Protein AF-A0A1Q4ZDD5-F1 (afdb_monomer)

Radius of gyration: 20.16 Å; Cα contacts (8 Å, |Δi|>4): 385; chains: 1; bounding box: 49×36×57 Å

Mean predicted aligned error: 4.21 Å

Nearest PDB structures (foldseek):
  2of3-assembly1_A  TM=2.667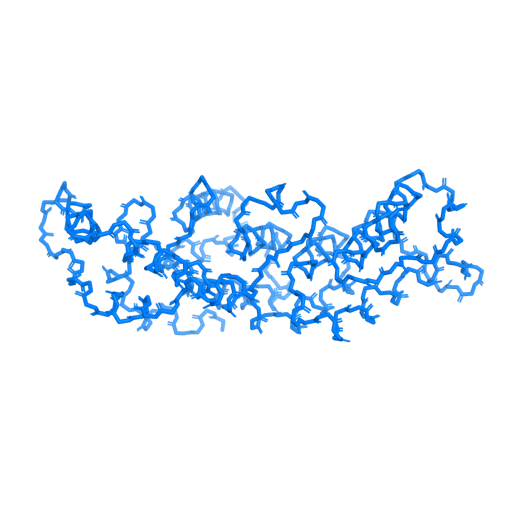E-01  e=1.438E-01  Caenorhabditis elegans
  3opb-assembly1_A  TM=2.540E-01  e=1.105E-01  Saccharomyces cerevisiae
  9e8n-assembly1_U  TM=3.055E-01  e=4.126E-01  Homo sapiens
  8p2l-assembly1_A  TM=2.259E-01  e=8.537E+00  Homo sapiens

pLDDT: mean 93.37, std 9.13, range [53.69, 98.81]

Foldseek 3Di:
DCPCVVVDPQQQWAWPLFGRPPLSVLLVQQQPPDPVSNVVSLVVNLCGQANQQAGTLVLLVCLVSLLVLLVDPSGPPNLSSLVSLLCLQGNPQVVCPPQAAPLVVLVVLQVCLVVLVVPQDGQDDDDPSVCRVVSNVVSLVVDDPSNNSNNRSNSSSSSNVSSVVSLVVLLVQCPPPDLSSLLSSLQSLLRCLVCLVVNLVSLVPLLVCQVPVVPHPDNDDLRSNLSSLSSCLSSQHQPDPCQCVRPDPSSVVSNVSSNVSNPD

Secondary structure (DSSP, 8-state):
--TTGGGS-GGGSEETTEE-TTHHHHHHHTT-SSHHHHHHHHHHHHHHHEETTEE-HHHHHHHHHHHHHHH-TT-S-HHHHHHHHHHHHHSSGGGGTTT---HHHHHHHTTTHHHHHHHSPPPP-SS-GGGHHHHHHHHHHHS-HHHHHHHHHHHHHHHHHHHHTTHHHHHHHTT-SSHHHHHHHHHHHTT-GGGHHHHHHHHHHHHHTTTSGGG-SS---HHHHHHHHHHHHHTT-PPPGGGGG-SSHHHHHHHHHHHHHHH-

Solvent-accessible surface area (backbone atoms only — not comparable to full-atom values): 13834 Å² total; per-residue (Å²): 127,64,76,64,60,85,74,52,71,34,55,64,26,39,29,74,88,27,62,33,64,62,48,64,60,31,63,56,31,46,60,44,91,47,68,65,53,20,52,52,23,47,53,52,45,44,47,36,35,41,45,98,54,45,60,27,61,38,31,33,68,47,36,61,47,56,48,48,44,66,72,37,88,84,45,62,68,50,35,60,55,34,48,52,50,34,39,54,38,67,23,59,61,76,80,30,63,77,75,33,62,64,56,71,58,40,58,60,45,17,59,70,7,62,62,50,60,70,66,52,74,78,54,68,84,78,86,64,68,88,50,41,53,52,56,60,50,51,53,55,69,69,43,53,74,68,53,41,49,11,33,51,30,26,36,37,44,48,21,24,53,40,44,55,73,40,45,72,59,36,58,58,32,57,73,43,91,51,58,62,36,17,28,26,24,27,52,43,58,24,55,41,60,94,47,25,85,68,45,47,62,62,44,45,57,62,48,53,27,67,78,44,52,95,76,32,95,64,68,71,58,60,64,36,45,19,36,19,24,35,20,30,8,39,44,63,42,55,39,66,72,70,38,59,69,44,92,47,68,61,32,20,51,19,24,47,52,4,26,42,62,53,72,107

Sequence (264 aa):
MLEGLDDIEWRRLGHAYGAADDLPDQIRALRSPDPAERDDALGTLYTNIFHQGSRYQASAYAVPFLLELLADSATPDPAAILALLTSLAVGNDENFLPDGFPVTDYRRAAEGGRELLAAKPPSWTGEDEAKKDYVEYAYVQSLTAEEQNRLWSYIELAVYDAVQAGVPLLRSLLGHPDPGVRIGAAHALAWFPEEATGSLPALTHPTAARLEPDRAEVVPEPGPVATMLVASGLLGAAPDIRLLADPHPLVRWAAAIGRARVLG

Structure (mmCIF, N/CA/C/O backbone):
data_AF-A0A1Q4ZDD5-F1
#
_entry.id   AF-A0A1Q4ZDD5-F1
#
loop_
_atom_site.group_PDB
_atom_site.id
_atom_site.type_symbol
_atom_site.label_atom_id
_atom_site.label_alt_id
_atom_site.label_comp_id
_atom_site.label_asym_id
_atom_site.label_entity_id
_atom_site.label_seq_id
_atom_site.pdbx_PDB_ins_code
_atom_site.Cartn_x
_atom_site.Cartn_y
_atom_site.Cartn_z
_atom_site.occupancy
_atom_site.B_iso_or_equiv
_atom_site.auth_seq_id
_atom_site.auth_comp_id
_atom_site.auth_asym_id
_atom_site.auth_atom_id
_atom_site.pdbx_PDB_model_num
ATOM 1 N N . MET A 1 1 ? -7.638 -20.341 4.742 1.00 85.12 1 MET A N 1
ATOM 2 C CA . MET A 1 1 ? -8.118 -19.153 3.999 1.00 85.12 1 MET A CA 1
ATOM 3 C C . MET A 1 1 ? -9.018 -18.343 4.905 1.00 85.12 1 MET A C 1
ATOM 5 O O . MET A 1 1 ? -10.028 -18.880 5.350 1.00 85.12 1 MET A O 1
ATOM 9 N N . LEU A 1 2 ? -8.646 -17.087 5.138 1.00 93.44 2 LEU A N 1
ATOM 10 C CA . LEU A 1 2 ? -9.188 -16.197 6.163 1.00 93.44 2 LEU A CA 1
ATOM 11 C C . LEU A 1 2 ? -9.147 -16.837 7.560 1.00 93.44 2 LEU A C 1
ATOM 13 O O . LEU A 1 2 ? -10.103 -16.761 8.331 1.00 93.44 2 LEU A O 1
ATOM 17 N N . GLU A 1 3 ? -8.052 -17.541 7.857 1.00 91.88 3 GLU A N 1
ATOM 18 C CA . GLU A 1 3 ? -7.911 -18.301 9.102 1.00 91.88 3 GLU A CA 1
ATOM 19 C C . GLU A 1 3 ? -7.744 -17.370 10.302 1.00 91.88 3 GLU A C 1
ATOM 21 O O . GLU A 1 3 ? -6.886 -16.496 10.315 1.00 91.88 3 GLU A O 1
ATOM 26 N N . GLY A 1 4 ? -8.576 -17.558 11.328 1.00 95.50 4 GLY A N 1
ATOM 27 C CA . GLY A 1 4 ? -8.571 -16.707 12.518 1.00 95.50 4 GLY A CA 1
ATOM 28 C C . GLY A 1 4 ? -9.267 -15.355 12.343 1.00 95.50 4 GLY A C 1
ATOM 29 O O . GLY A 1 4 ? -9.216 -14.532 13.254 1.00 95.50 4 GLY A O 1
ATOM 30 N N . LEU A 1 5 ? -9.959 -15.120 11.216 1.00 97.38 5 LEU A N 1
ATOM 31 C CA . LEU A 1 5 ? -10.723 -13.884 10.998 1.00 97.38 5 LEU A CA 1
ATOM 32 C C . LEU A 1 5 ? -11.771 -13.660 12.096 1.00 97.38 5 LEU A C 1
ATOM 34 O O . LEU A 1 5 ? -11.907 -12.546 12.589 1.00 97.38 5 LEU A O 1
ATOM 38 N N . ASP A 1 6 ? -12.463 -14.718 12.517 1.00 97.12 6 ASP A N 1
ATOM 39 C CA . ASP A 1 6 ? -13.480 -14.664 13.577 1.00 97.12 6 ASP A CA 1
ATOM 40 C C . ASP A 1 6 ? -12.900 -14.721 15.001 1.00 97.12 6 ASP A C 1
ATOM 42 O O . ASP A 1 6 ? -13.628 -14.496 15.967 1.00 97.12 6 ASP A O 1
ATOM 46 N N . ASP A 1 7 ? -11.600 -14.996 15.147 1.00 96.56 7 ASP A N 1
ATOM 47 C CA . ASP A 1 7 ? -10.941 -15.097 16.457 1.00 96.56 7 ASP A CA 1
ATOM 48 C C . ASP A 1 7 ? -10.545 -13.717 17.015 1.00 96.56 7 ASP A C 1
ATOM 50 O O . ASP A 1 7 ? -10.217 -13.577 18.196 1.00 96.56 7 ASP A O 1
AT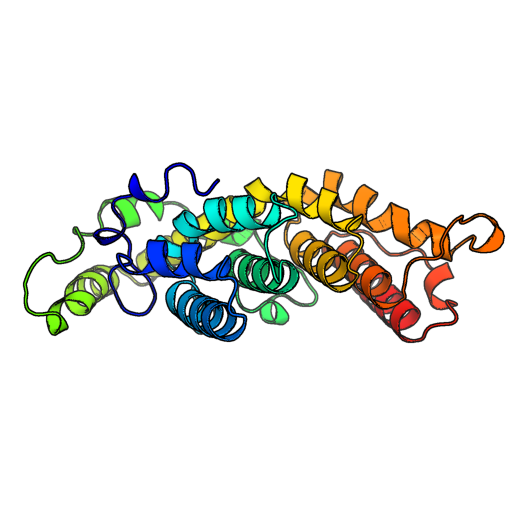OM 54 N N . ILE A 1 8 ? -10.563 -12.679 16.175 1.00 95.50 8 ILE A N 1
ATOM 55 C CA . ILE A 1 8 ? -10.241 -11.304 16.560 1.00 95.50 8 ILE A CA 1
ATOM 56 C C . ILE A 1 8 ? -11.478 -10.644 17.178 1.00 95.50 8 ILE A C 1
ATOM 58 O O . ILE A 1 8 ? -12.558 -10.617 16.591 1.00 95.50 8 ILE A O 1
ATOM 62 N N . GLU A 1 9 ? -11.317 -10.020 18.350 1.00 91.88 9 GLU A N 1
ATOM 63 C CA . GLU A 1 9 ? -12.364 -9.201 18.977 1.00 91.88 9 GLU A CA 1
ATOM 64 C C . GLU A 1 9 ? -12.525 -7.848 18.246 1.00 91.88 9 GLU A C 1
ATOM 66 O O . GLU A 1 9 ? -12.236 -6.789 18.802 1.00 91.88 9 GLU A O 1
ATOM 71 N N . TRP A 1 10 ? -12.994 -7.869 16.992 1.00 91.81 10 TRP A N 1
ATOM 72 C CA . TRP A 1 10 ? -13.087 -6.707 16.090 1.00 91.81 10 TRP A CA 1
ATOM 73 C C . TRP A 1 10 ? -13.822 -5.505 16.679 1.00 91.81 10 TRP A C 1
ATOM 75 O O . TRP A 1 10 ? -13.409 -4.365 16.484 1.00 91.81 10 TRP A O 1
ATOM 85 N N . ARG A 1 11 ? -14.850 -5.751 17.497 1.00 88.25 11 ARG A N 1
ATOM 86 C CA . ARG A 1 11 ? -15.589 -4.707 18.226 1.00 88.25 11 ARG A CA 1
ATOM 87 C C . ARG A 1 11 ? -14.699 -3.865 19.161 1.00 88.25 11 ARG A C 1
ATOM 89 O O . ARG A 1 11 ? -15.098 -2.779 19.570 1.00 88.25 11 ARG A O 1
ATOM 96 N N . ARG A 1 12 ? -13.512 -4.353 19.537 1.00 86.12 12 ARG A N 1
ATOM 97 C CA . ARG A 1 12 ? -12.529 -3.623 20.362 1.00 86.12 12 ARG A CA 1
ATOM 98 C C . ARG A 1 12 ? -11.493 -2.857 19.549 1.00 86.12 12 ARG A C 1
ATOM 100 O O . ARG A 1 12 ? -10.666 -2.160 20.136 1.00 86.12 12 ARG A O 1
ATOM 107 N N . LEU A 1 13 ? -11.496 -3.025 18.232 1.00 89.88 13 LEU A N 1
ATOM 108 C CA . LEU A 1 13 ? -10.635 -2.304 17.310 1.00 89.88 13 LEU A CA 1
ATOM 109 C C . LEU A 1 13 ? -11.432 -1.142 16.718 1.00 89.88 13 LEU A C 1
ATOM 111 O O . LEU A 1 13 ? -12.619 -1.285 16.438 1.00 89.88 13 LEU A O 1
ATOM 115 N N . GLY A 1 14 ? -10.774 0.001 16.536 1.00 87.25 14 GLY A N 1
ATOM 116 C CA . GLY A 1 14 ? -11.357 1.171 15.877 1.00 87.25 14 GLY A CA 1
ATOM 117 C C . GLY A 1 14 ? -10.856 1.331 14.441 1.00 87.25 14 GLY A C 1
ATOM 118 O O . GLY A 1 14 ? -9.686 1.044 14.157 1.00 87.25 14 GLY A O 1
ATOM 119 N N . HIS A 1 15 ? -11.733 1.815 13.568 1.00 91.06 15 HIS A N 1
ATOM 120 C CA . HIS A 1 15 ? -11.471 2.314 12.219 1.00 91.06 15 HIS A CA 1
ATOM 121 C C . HIS A 1 15 ? -12.037 3.747 12.074 1.00 91.06 15 HIS A C 1
ATOM 123 O O . HIS A 1 15 ? -12.449 4.352 13.064 1.00 91.06 15 HIS A O 1
ATOM 129 N N . ALA A 1 16 ? -12.065 4.317 10.864 1.00 88.69 16 ALA A N 1
ATOM 130 C CA . ALA A 1 16 ? -12.451 5.714 10.610 1.00 88.69 16 ALA A CA 1
ATOM 131 C C . ALA A 1 16 ? -13.818 6.167 11.164 1.00 88.69 16 ALA A C 1
ATOM 133 O O . ALA A 1 16 ? -13.994 7.355 11.430 1.00 88.69 16 ALA A O 1
ATOM 134 N N . TYR A 1 17 ? -14.768 5.244 11.336 1.00 85.12 17 TYR A N 1
ATOM 135 C CA . TYR A 1 17 ? -16.154 5.522 11.735 1.00 85.12 17 TYR A CA 1
ATOM 136 C C . TYR A 1 17 ? -16.563 4.726 12.992 1.00 85.12 17 TYR A C 1
ATOM 138 O O . TYR A 1 17 ? -17.735 4.411 13.198 1.00 85.12 17 TYR A O 1
ATOM 146 N N . GLY A 1 18 ? -15.579 4.353 13.820 1.00 84.31 18 GLY A N 1
ATOM 147 C CA . GLY A 1 18 ? -15.786 3.693 15.108 1.00 84.31 18 GLY A CA 1
ATOM 148 C C . GLY A 1 18 ? -15.328 2.232 15.130 1.00 84.31 18 GLY A C 1
ATOM 149 O O . GLY A 1 18 ? -14.358 1.862 14.481 1.00 84.31 18 GLY A O 1
ATOM 150 N N . ALA A 1 19 ? -15.985 1.401 15.944 1.00 87.31 19 ALA A N 1
ATOM 151 C CA . ALA A 1 19 ? -15.642 -0.020 16.101 1.00 87.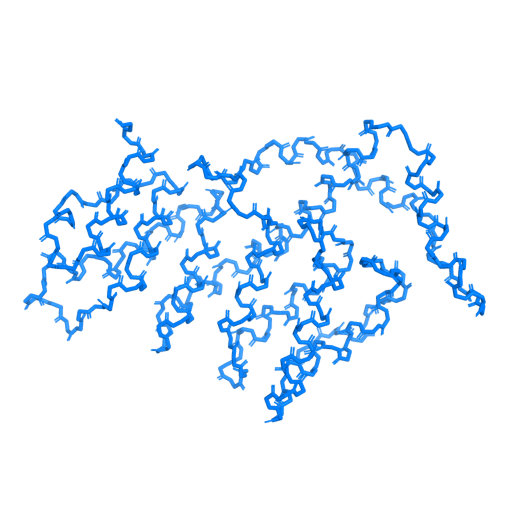31 19 ALA A CA 1
ATOM 152 C C . ALA A 1 19 ? -15.790 -0.834 14.809 1.00 87.31 19 ALA A C 1
ATOM 154 O O . ALA A 1 19 ? -16.722 -0.588 14.047 1.00 87.31 19 ALA A O 1
ATOM 155 N N . ALA A 1 20 ? -14.909 -1.821 14.657 1.00 91.50 20 ALA A N 1
ATOM 156 C CA . ALA A 1 20 ? -14.639 -2.538 13.418 1.00 91.50 20 ALA A CA 1
ATOM 157 C C . ALA A 1 20 ? -15.338 -3.893 13.261 1.00 91.50 20 ALA A C 1
ATOM 159 O O . ALA A 1 20 ? -14.832 -4.779 12.572 1.00 91.50 20 ALA A O 1
ATOM 160 N N . ASP A 1 21 ? -16.479 -4.086 13.923 1.00 90.75 21 ASP A N 1
ATOM 161 C CA . ASP A 1 21 ? -17.247 -5.333 13.882 1.00 90.75 21 ASP A CA 1
ATOM 162 C C . ASP A 1 21 ? -17.843 -5.678 12.503 1.00 90.75 21 ASP A C 1
ATOM 164 O O . ASP A 1 21 ? -18.247 -6.817 12.284 1.00 90.75 21 ASP A O 1
ATOM 168 N N . ASP A 1 22 ? -17.825 -4.736 11.564 1.00 93.12 22 ASP A N 1
ATOM 169 C CA . ASP A 1 22 ? -18.240 -4.870 10.165 1.00 93.12 22 ASP A CA 1
ATOM 170 C C . ASP A 1 22 ? -17.137 -5.404 9.225 1.00 93.12 22 ASP A C 1
ATOM 172 O O . ASP A 1 22 ? -17.434 -5.917 8.141 1.00 93.12 22 ASP A O 1
ATOM 176 N N . LEU A 1 23 ? -15.861 -5.320 9.622 1.00 96.31 23 LEU A N 1
ATOM 177 C CA . LEU A 1 23 ? -14.732 -5.682 8.758 1.00 96.31 23 LEU A CA 1
ATOM 178 C C . LEU A 1 23 ? -14.690 -7.155 8.323 1.00 96.31 23 LEU A C 1
ATOM 180 O O . LEU A 1 23 ? -14.336 -7.396 7.165 1.00 96.31 23 LEU A O 1
ATOM 184 N N . PRO A 1 24 ? -15.034 -8.154 9.163 1.00 98.12 24 PRO A N 1
ATOM 185 C CA . PRO A 1 24 ? -15.020 -9.552 8.732 1.00 98.12 24 PRO A CA 1
ATOM 186 C C . PRO A 1 24 ? -15.882 -9.811 7.497 1.00 98.12 24 PRO A C 1
ATOM 188 O O . PRO A 1 24 ? -15.458 -10.518 6.580 1.00 98.12 24 PRO A O 1
ATOM 191 N N . ASP A 1 25 ? -17.071 -9.214 7.445 1.00 97.88 25 ASP A N 1
ATOM 192 C CA . ASP A 1 25 ? -17.999 -9.404 6.332 1.00 97.88 25 ASP A CA 1
ATOM 193 C C . ASP A 1 25 ? -17.515 -8.678 5.075 1.00 97.88 25 ASP A C 1
ATOM 195 O O . ASP A 1 25 ? -17.547 -9.259 3.990 1.00 97.88 25 ASP A O 1
ATOM 199 N N . GLN A 1 26 ? -16.945 -7.478 5.220 1.00 98.12 26 GLN A N 1
ATOM 200 C CA . GLN A 1 2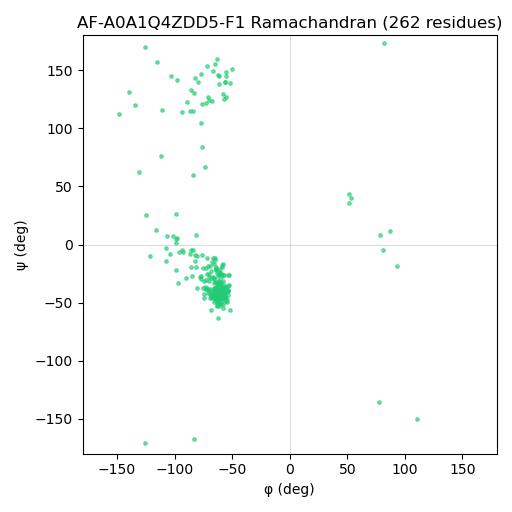6 ? -16.311 -6.752 4.113 1.00 98.12 26 GLN A CA 1
ATOM 201 C C . GLN A 1 26 ? -15.138 -7.539 3.511 1.00 98.12 26 GLN A C 1
ATOM 203 O O . GLN A 1 26 ? -15.052 -7.685 2.293 1.00 98.12 26 GLN A O 1
ATOM 208 N N . ILE A 1 27 ? -14.263 -8.113 4.347 1.00 98.44 27 ILE A N 1
ATOM 209 C CA . ILE A 1 27 ? -13.116 -8.920 3.897 1.00 98.44 27 ILE A CA 1
ATOM 210 C C . ILE A 1 27 ? -13.585 -10.177 3.151 1.00 98.44 27 ILE A C 1
ATOM 212 O O . ILE A 1 27 ? -13.012 -10.531 2.119 1.00 98.44 27 ILE A O 1
ATOM 216 N N . ARG A 1 28 ? -14.637 -10.855 3.628 1.00 98.25 28 ARG A N 1
ATOM 217 C CA . ARG A 1 28 ? -15.217 -12.012 2.922 1.00 98.25 28 ARG A CA 1
ATOM 218 C C . ARG A 1 28 ? -15.836 -11.615 1.585 1.00 98.25 28 ARG A C 1
ATOM 220 O O . ARG A 1 28 ? -15.653 -12.334 0.601 1.00 98.25 28 ARG A O 1
ATOM 227 N N . ALA A 1 29 ? -16.535 -10.482 1.544 1.00 98.12 29 ALA A N 1
ATOM 228 C CA . ALA A 1 29 ? -17.216 -9.985 0.355 1.00 98.12 29 ALA A CA 1
ATOM 229 C C . ALA A 1 29 ? -16.250 -9.633 -0.790 1.00 98.12 29 ALA A C 1
ATOM 231 O O . ALA A 1 29 ? -16.637 -9.738 -1.952 1.00 98.12 29 ALA A O 1
ATOM 232 N N . LEU A 1 30 ? -14.960 -9.381 -0.512 1.00 97.94 30 LEU A N 1
ATOM 233 C CA . LEU A 1 30 ? -13.917 -9.274 -1.549 1.00 97.94 30 LEU A CA 1
ATOM 234 C C . LEU A 1 30 ? -13.778 -10.538 -2.417 1.00 97.94 30 LEU A C 1
ATOM 236 O O . LEU A 1 30 ? -13.199 -10.483 -3.499 1.00 97.94 30 LEU A O 1
ATOM 240 N N . ARG A 1 31 ? -14.306 -11.686 -1.978 1.00 96.88 31 ARG A N 1
ATOM 241 C CA . ARG A 1 31 ? -14.348 -12.930 -2.762 1.00 96.88 31 ARG A CA 1
ATOM 242 C C . ARG A 1 31 ? -15.711 -13.222 -3.385 1.00 96.88 31 ARG A C 1
ATOM 244 O O . ARG A 1 31 ? -15.891 -14.313 -3.928 1.00 96.88 31 ARG A O 1
ATOM 251 N N . SER A 1 32 ? -16.670 -12.300 -3.299 1.00 97.31 32 SER A N 1
ATOM 252 C CA . SER A 1 32 ? -17.999 -12.512 -3.871 1.00 97.31 32 SER A CA 1
ATOM 253 C C . SER A 1 32 ? -17.900 -12.836 -5.369 1.00 97.31 32 SER A C 1
ATOM 255 O O . SER A 1 32 ? -17.101 -12.221 -6.087 1.00 97.31 32 SER A O 1
ATOM 257 N N . PRO A 1 33 ? -18.703 -13.785 -5.887 1.00 96.50 33 PRO A N 1
ATOM 258 C CA . PRO A 1 33 ? -18.806 -13.994 -7.326 1.00 96.50 33 PRO A CA 1
ATOM 259 C C . PRO A 1 33 ? -19.399 -12.776 -8.055 1.00 96.50 33 PRO A C 1
ATOM 261 O O . PRO A 1 33 ? -19.170 -12.645 -9.257 1.00 96.50 33 PRO A O 1
ATOM 264 N N . ASP A 1 34 ? -20.122 -11.889 -7.360 1.00 98.00 34 ASP A N 1
ATOM 265 C CA . ASP A 1 34 ? -20.690 -10.662 -7.922 1.00 98.00 34 ASP A CA 1
ATOM 266 C C . ASP A 1 34 ? -19.651 -9.521 -7.919 1.00 98.00 34 ASP A C 1
ATOM 268 O O . ASP A 1 34 ? -19.242 -9.068 -6.849 1.00 98.00 34 ASP A O 1
ATOM 272 N N . PRO A 1 35 ? -19.211 -9.021 -9.093 1.00 97.44 35 PRO A N 1
ATOM 273 C CA . PRO A 1 35 ? -18.287 -7.891 -9.166 1.00 97.44 35 PRO A CA 1
ATOM 274 C C . PRO A 1 35 ? -18.790 -6.617 -8.481 1.00 97.44 35 PRO A C 1
ATOM 276 O O . PRO A 1 35 ? -17.968 -5.866 -7.969 1.00 97.44 35 PRO A O 1
ATOM 279 N N . ALA A 1 36 ? -20.104 -6.370 -8.454 1.00 97.81 36 ALA A N 1
ATOM 280 C CA . ALA A 1 36 ? -20.656 -5.178 -7.811 1.00 97.81 36 ALA A CA 1
ATOM 281 C C . ALA A 1 36 ? -20.543 -5.256 -6.281 1.00 97.81 36 ALA A C 1
ATOM 283 O O . ALA A 1 36 ? -20.194 -4.268 -5.643 1.00 97.81 36 ALA A O 1
ATOM 284 N N . GLU A 1 37 ? -20.774 -6.438 -5.703 1.00 98.19 37 GLU A N 1
ATOM 285 C CA . GLU A 1 37 ? -20.588 -6.677 -4.267 1.00 98.19 37 GLU A CA 1
ATOM 286 C C . GLU A 1 37 ? -19.114 -6.540 -3.868 1.00 98.19 37 GLU A C 1
ATOM 288 O O . GLU A 1 37 ? -18.811 -5.964 -2.828 1.00 98.19 37 GLU A O 1
ATOM 293 N N . ARG A 1 38 ? -18.185 -7.006 -4.715 1.00 97.88 38 ARG A N 1
ATOM 294 C CA . ARG A 1 38 ? -16.746 -6.829 -4.468 1.00 97.88 38 ARG A CA 1
ATOM 295 C C . ARG A 1 38 ? -16.317 -5.369 -4.490 1.00 97.88 38 ARG A C 1
ATOM 297 O O . ARG A 1 38 ? -15.533 -4.970 -3.636 1.00 97.88 38 ARG A O 1
ATOM 304 N N . ASP A 1 39 ? -16.794 -4.600 -5.466 1.00 97.81 39 ASP A N 1
ATOM 305 C CA . ASP A 1 39 ? -16.453 -3.181 -5.610 1.00 97.81 39 ASP A CA 1
ATOM 306 C C . ASP A 1 39 ? -16.981 -2.363 -4.422 1.00 97.81 39 ASP A C 1
ATOM 308 O O . ASP A 1 39 ? -16.237 -1.592 -3.817 1.00 97.81 39 ASP A O 1
ATOM 312 N N . ASP A 1 40 ? -18.229 -2.612 -4.012 1.00 98.12 40 ASP A N 1
ATOM 313 C CA . ASP A 1 40 ? -18.835 -1.983 -2.833 1.00 98.12 40 ASP A CA 1
ATOM 314 C C . ASP A 1 40 ? -18.113 -2.378 -1.534 1.00 98.12 40 ASP A C 1
ATOM 316 O O . ASP A 1 40 ? -17.769 -1.516 -0.717 1.00 98.12 40 ASP A O 1
ATOM 320 N N . ALA A 1 41 ? -17.791 -3.667 -1.370 1.00 98.31 41 ALA A N 1
ATOM 321 C CA . ALA A 1 41 ? -17.031 -4.162 -0.227 1.00 98.31 41 ALA A CA 1
ATOM 322 C C . ALA A 1 41 ? -15.625 -3.556 -0.163 1.00 98.31 41 ALA A C 1
ATOM 324 O O . ALA A 1 41 ? -15.185 -3.147 0.911 1.00 98.31 41 ALA A O 1
ATOM 325 N N . LEU A 1 42 ? -14.927 -3.459 -1.298 1.00 98.12 42 LEU A N 1
ATOM 326 C CA . LEU A 1 42 ? -13.602 -2.855 -1.364 1.00 98.12 42 LEU A CA 1
ATOM 327 C C . LEU A 1 42 ? -13.655 -1.357 -1.071 1.00 98.12 42 LEU A C 1
ATOM 329 O O . LEU A 1 42 ? -12.829 -0.876 -0.300 1.00 98.12 42 LEU A O 1
ATOM 333 N N . GLY A 1 43 ? -14.607 -0.623 -1.651 1.00 97.38 43 GLY A N 1
ATOM 334 C CA . GLY A 1 43 ? -14.777 0.809 -1.405 1.00 97.38 43 GLY A CA 1
ATOM 335 C C . GLY A 1 43 ? -15.102 1.110 0.059 1.00 97.38 43 GLY A C 1
ATOM 336 O O . GLY A 1 43 ? -14.466 1.972 0.673 1.00 97.38 43 GLY A O 1
ATOM 337 N N . THR A 1 44 ? -16.025 0.344 0.643 1.00 97.00 44 THR A N 1
ATOM 338 C CA . THR A 1 44 ? -16.384 0.452 2.064 1.00 97.00 44 THR A CA 1
ATOM 339 C C . THR A 1 44 ? -15.182 0.146 2.950 1.00 97.00 44 THR A C 1
ATOM 341 O O . THR A 1 44 ? -14.784 0.992 3.755 1.00 97.00 44 THR A O 1
ATOM 344 N N . LEU A 1 45 ? -14.533 -1.005 2.733 1.00 97.81 45 LEU A N 1
ATOM 345 C CA . LEU A 1 45 ? -13.340 -1.406 3.473 1.00 97.81 45 LEU A CA 1
ATOM 346 C C . LEU A 1 45 ? -12.253 -0.337 3.374 1.00 97.81 45 LEU A C 1
ATOM 348 O O . LEU A 1 45 ? -11.729 0.084 4.401 1.00 97.81 45 LEU A O 1
ATOM 352 N N . TYR A 1 46 ? -11.958 0.142 2.162 1.00 97.19 46 TYR A N 1
ATOM 353 C CA . TYR A 1 46 ? -10.964 1.181 1.915 1.00 97.19 46 TYR A CA 1
ATOM 354 C C . TYR A 1 46 ? -11.223 2.385 2.815 1.00 97.19 46 TYR A C 1
ATOM 356 O O . TYR A 1 46 ? -10.356 2.714 3.611 1.00 97.19 46 TYR A O 1
ATOM 364 N N . THR A 1 47 ? -12.420 2.978 2.780 1.00 94.88 47 THR A N 1
ATOM 365 C CA . THR A 1 47 ? -12.727 4.163 3.603 1.00 94.88 47 THR A CA 1
ATOM 366 C C . THR A 1 47 ? -12.754 3.888 5.106 1.00 94.88 47 THR A C 1
ATOM 368 O O . THR A 1 47 ? -12.436 4.781 5.889 1.00 94.88 47 THR A O 1
ATOM 371 N N . ASN A 1 48 ? -13.081 2.661 5.520 1.00 94.12 48 ASN A N 1
ATOM 372 C CA . ASN A 1 48 ? -13.068 2.263 6.921 1.00 94.12 48 ASN A CA 1
ATOM 373 C C . ASN A 1 48 ? -11.640 2.210 7.469 1.00 94.12 48 ASN A C 1
ATOM 375 O O . ASN A 1 48 ? -11.332 2.875 8.460 1.00 94.12 48 ASN A O 1
ATOM 379 N N . ILE A 1 49 ? -10.761 1.427 6.837 1.00 96.25 49 ILE A N 1
ATOM 380 C CA . ILE A 1 49 ? -9.402 1.170 7.339 1.00 96.25 49 ILE A CA 1
ATOM 381 C C . ILE A 1 49 ? -8.343 2.124 6.770 1.00 96.25 49 ILE A C 1
ATOM 383 O O . ILE A 1 49 ? -7.192 2.089 7.210 1.00 96.25 49 ILE A O 1
ATOM 387 N N . PHE A 1 50 ? -8.715 3.002 5.844 1.00 95.69 50 PHE A N 1
ATOM 388 C CA . PHE A 1 50 ? -7.876 4.062 5.305 1.00 95.69 50 PHE A CA 1
ATOM 389 C C . PHE A 1 50 ? -8.711 5.291 4.916 1.00 95.69 50 PHE A C 1
ATOM 391 O O . PHE A 1 50 ? -9.465 5.286 3.946 1.00 95.69 50 PHE A O 1
ATOM 398 N N . HIS A 1 51 ? -8.542 6.400 5.635 1.00 90.12 51 HIS A N 1
ATOM 399 C CA . HIS A 1 51 ? -9.334 7.601 5.379 1.00 90.12 51 HIS A CA 1
ATOM 400 C C . HIS A 1 51 ? -8.456 8.848 5.353 1.00 90.12 51 HIS A C 1
ATOM 402 O O . HIS A 1 51 ? -7.809 9.188 6.340 1.00 90.12 51 HIS A O 1
ATOM 408 N N . GLN A 1 52 ? -8.445 9.548 4.213 1.00 85.19 52 GLN A N 1
ATOM 409 C CA . GLN A 1 52 ? -7.697 10.800 4.011 1.00 85.19 52 GLN A CA 1
ATOM 410 C C . GLN A 1 52 ? -6.205 10.712 4.397 1.00 85.19 52 GLN A C 1
ATOM 412 O O . GLN A 1 52 ? -5.632 11.671 4.907 1.00 85.19 52 GLN A O 1
ATOM 417 N N . GLY A 1 53 ? -5.565 9.564 4.154 1.00 85.19 53 GLY A N 1
ATOM 418 C CA . GLY A 1 53 ? -4.163 9.332 4.512 1.00 85.19 53 GLY A CA 1
ATOM 419 C C . GLY A 1 53 ? -3.963 8.676 5.882 1.00 85.19 53 GLY A C 1
ATOM 420 O O . GLY A 1 53 ? -2.903 8.100 6.119 1.00 85.19 53 GLY A O 1
ATOM 421 N N . SER A 1 54 ? -4.959 8.702 6.771 1.00 89.25 54 SER A N 1
ATOM 422 C CA . SER A 1 54 ? -4.874 8.095 8.102 1.00 89.25 54 SER A CA 1
ATOM 423 C C . SER A 1 54 ? -5.147 6.595 8.072 1.00 89.25 54 SER A C 1
ATOM 425 O O . SER A 1 54 ? -6.006 6.112 7.332 1.00 89.25 54 SER A O 1
ATOM 427 N N . ARG A 1 55 ? -4.415 5.866 8.917 1.00 95.69 55 ARG A N 1
ATOM 428 C CA . ARG A 1 55 ? -4.608 4.439 9.180 1.00 95.69 55 ARG A CA 1
ATOM 429 C C . ARG A 1 55 ? -5.023 4.243 10.637 1.00 95.69 55 ARG A C 1
ATOM 431 O O . ARG A 1 55 ? -4.756 5.086 11.491 1.00 95.69 55 ARG A O 1
ATOM 438 N N . TYR A 1 56 ? -5.673 3.124 10.920 1.00 93.69 56 TYR A N 1
ATOM 439 C CA . TYR A 1 56 ? -6.313 2.858 12.202 1.00 93.69 56 TYR A CA 1
ATOM 440 C C . TYR A 1 56 ? -5.835 1.543 12.803 1.00 93.69 56 TYR A C 1
ATOM 442 O O . TYR A 1 56 ? -5.175 0.732 12.155 1.00 93.69 56 TYR A O 1
ATOM 450 N N . GLN A 1 57 ? -6.195 1.307 14.063 1.00 94.31 57 GLN A N 1
ATOM 451 C CA . GLN A 1 57 ? -5.851 0.062 14.740 1.00 94.31 57 GLN A CA 1
ATOM 452 C C . GLN A 1 57 ? -6.366 -1.153 13.958 1.00 94.31 57 GLN A C 1
ATOM 454 O O . GLN A 1 57 ? -5.613 -2.099 13.748 1.00 94.31 57 GLN A O 1
ATOM 459 N N . ALA A 1 58 ? -7.616 -1.109 13.487 1.00 95.81 58 ALA A N 1
ATOM 460 C CA . ALA A 1 58 ? -8.209 -2.197 12.716 1.00 95.81 58 ALA A CA 1
ATOM 461 C C . ALA A 1 58 ? -7.482 -2.461 11.384 1.00 95.81 58 ALA A C 1
ATOM 463 O O . ALA A 1 58 ? -7.445 -3.600 10.921 1.00 95.81 58 ALA A O 1
ATOM 464 N N . SER A 1 59 ? -6.834 -1.446 10.806 1.00 98.19 59 SER A N 1
ATOM 465 C CA . SER A 1 59 ? -6.070 -1.571 9.565 1.00 98.19 59 SER A CA 1
ATOM 466 C C . SER A 1 59 ? -4.954 -2.607 9.689 1.00 98.19 59 SER A C 1
ATOM 468 O O . SER A 1 59 ? -4.824 -3.465 8.823 1.00 98.19 59 SER A O 1
ATOM 470 N N . ALA A 1 60 ? -4.196 -2.595 10.791 1.00 98.19 60 ALA A N 1
ATOM 471 C CA . ALA A 1 60 ? -3.091 -3.536 10.996 1.00 98.19 60 ALA A CA 1
ATOM 472 C C . ALA A 1 60 ? -3.596 -4.983 11.128 1.00 98.19 60 ALA A C 1
ATOM 474 O O . ALA A 1 60 ? -2.936 -5.914 10.675 1.00 98.19 60 ALA A O 1
ATOM 475 N N . TYR A 1 61 ? -4.787 -5.165 11.706 1.00 98.38 61 TYR A N 1
ATOM 476 C CA . TYR A 1 61 ? -5.424 -6.473 11.874 1.00 98.38 61 TYR A CA 1
ATOM 477 C C . TYR A 1 61 ? -6.054 -6.992 10.577 1.00 98.38 61 TYR A C 1
ATOM 479 O O . TYR A 1 61 ? -6.142 -8.201 10.396 1.00 98.38 61 TYR A O 1
ATOM 487 N N . ALA A 1 62 ? -6.472 -6.112 9.664 1.00 98.69 62 ALA A N 1
ATOM 488 C CA . ALA A 1 62 ? -7.019 -6.507 8.366 1.00 98.69 62 ALA A CA 1
ATOM 489 C C . ALA A 1 62 ? -5.934 -7.005 7.393 1.00 98.69 62 ALA A C 1
ATOM 491 O O . ALA A 1 62 ? -6.194 -7.886 6.572 1.00 98.69 62 ALA A O 1
ATOM 492 N N . VAL A 1 63 ? -4.710 -6.471 7.488 1.00 98.81 63 VAL A N 1
ATOM 493 C CA . VAL A 1 63 ? -3.619 -6.749 6.537 1.00 98.81 63 VAL A CA 1
ATOM 494 C C . VAL A 1 63 ? -3.303 -8.243 6.358 1.00 98.81 63 VAL A C 1
ATOM 496 O O . VAL A 1 63 ? -3.228 -8.662 5.202 1.00 98.81 63 VAL A O 1
ATOM 499 N N . PRO A 1 64 ? -3.157 -9.079 7.409 1.00 98.69 64 PRO A N 1
ATOM 500 C CA . PRO A 1 64 ? -2.904 -10.512 7.234 1.00 98.69 64 PRO A CA 1
ATOM 501 C C . PRO A 1 64 ? -3.932 -11.206 6.331 1.00 98.69 64 PRO A C 1
ATOM 503 O O . PRO A 1 64 ? -3.563 -12.004 5.474 1.00 98.69 64 PRO A O 1
ATOM 506 N N . PHE A 1 65 ? -5.207 -10.833 6.441 1.00 98.75 65 PHE A N 1
ATOM 507 C CA . PHE A 1 65 ? -6.280 -11.398 5.625 1.00 98.75 65 PHE A CA 1
ATOM 508 C C . PHE A 1 65 ? -6.234 -10.910 4.179 1.00 98.75 65 PHE A C 1
ATOM 510 O O . PHE A 1 65 ? -6.444 -11.697 3.260 1.00 98.75 65 PHE A O 1
ATOM 517 N N . LEU A 1 66 ? -5.893 -9.639 3.953 1.00 98.69 66 LEU A N 1
ATOM 518 C CA . LEU A 1 66 ? -5.649 -9.114 2.605 1.00 98.69 66 LEU A CA 1
ATOM 519 C C . LEU A 1 66 ? -4.458 -9.819 1.931 1.00 98.69 66 LEU A C 1
ATOM 521 O O . LEU A 1 66 ? -4.495 -10.090 0.731 1.00 98.69 66 LEU A O 1
ATOM 525 N N . LEU A 1 67 ? -3.421 -10.169 2.698 1.00 98.69 67 LEU A N 1
ATOM 526 C CA . LEU A 1 67 ? -2.290 -10.963 2.213 1.00 98.69 67 LEU A CA 1
ATOM 527 C C . LEU A 1 67 ? -2.691 -12.415 1.910 1.00 98.69 67 LEU A C 1
ATOM 529 O O . LEU A 1 67 ? -2.273 -12.950 0.886 1.00 98.69 67 LEU A O 1
ATOM 533 N N . GLU A 1 68 ? -3.528 -13.045 2.740 1.00 98.44 68 GLU A N 1
ATOM 534 C CA . GLU A 1 68 ? -4.092 -14.372 2.445 1.00 98.44 68 GLU A CA 1
ATOM 535 C C . GLU A 1 68 ? -4.928 -14.375 1.160 1.00 98.44 68 GLU A C 1
ATOM 537 O O . GLU A 1 68 ? -4.811 -15.301 0.356 1.00 98.44 68 GLU A O 1
ATOM 542 N N . LEU A 1 69 ? -5.726 -13.325 0.934 1.00 98.19 69 LEU A N 1
ATOM 543 C CA . LEU A 1 69 ? -6.472 -13.144 -0.309 1.00 98.19 69 LEU A CA 1
ATOM 544 C C . LEU A 1 69 ? -5.525 -13.060 -1.513 1.00 98.19 69 LEU A C 1
ATOM 546 O O . LEU A 1 69 ? -5.745 -13.756 -2.500 1.00 98.19 69 LEU A O 1
ATOM 550 N N . LEU A 1 70 ? -4.441 -12.284 -1.428 1.00 97.62 70 LEU A N 1
ATOM 551 C CA . LEU A 1 70 ? -3.443 -12.203 -2.503 1.00 97.62 70 LEU A CA 1
ATOM 552 C C . LEU A 1 70 ? -2.668 -13.503 -2.742 1.00 97.62 70 LEU A C 1
ATOM 554 O O . LEU A 1 70 ? -2.198 -13.735 -3.856 1.00 97.62 70 LEU A O 1
ATOM 558 N N . ALA A 1 71 ? -2.498 -14.332 -1.714 1.00 97.56 71 ALA A N 1
ATOM 559 C CA . ALA A 1 71 ? -1.816 -15.615 -1.836 1.00 97.56 71 ALA A CA 1
ATOM 560 C C . ALA A 1 71 ? -2.660 -16.669 -2.578 1.00 97.56 71 ALA A C 1
ATOM 562 O O . ALA A 1 71 ? -2.108 -17.644 -3.093 1.00 97.56 71 ALA A O 1
ATOM 563 N N . ASP A 1 72 ? -3.980 -16.488 -2.654 1.00 96.88 72 ASP A N 1
ATOM 564 C CA . ASP A 1 72 ? -4.875 -17.385 -3.377 1.00 96.88 72 ASP A CA 1
ATOM 565 C C . ASP A 1 72 ? -5.121 -16.909 -4.808 1.00 96.88 72 ASP A C 1
ATOM 567 O O . ASP A 1 72 ? -5.789 -15.910 -5.062 1.00 96.88 72 ASP A O 1
ATOM 571 N N . SER A 1 73 ? -4.644 -17.702 -5.766 1.00 93.88 73 SER A N 1
ATOM 572 C CA . SER A 1 73 ? -4.862 -17.480 -7.200 1.00 93.88 73 SER A CA 1
ATOM 573 C C . SER A 1 73 ? -6.337 -17.448 -7.630 1.00 93.88 73 SER A C 1
ATOM 575 O O . SER A 1 73 ? -6.632 -16.988 -8.730 1.00 93.88 73 SER A O 1
ATOM 577 N N . ALA A 1 74 ? -7.259 -17.953 -6.803 1.00 94.44 74 ALA A N 1
ATOM 578 C CA . ALA A 1 74 ? -8.696 -17.889 -7.053 1.00 94.44 74 ALA A CA 1
ATOM 579 C C . ALA A 1 74 ? -9.338 -16.576 -6.573 1.00 94.44 74 ALA A C 1
ATOM 581 O O . ALA A 1 74 ? -10.539 -16.383 -6.775 1.00 94.44 74 ALA A O 1
ATOM 582 N N . THR A 1 75 ? -8.587 -15.692 -5.914 1.00 96.38 75 THR A N 1
ATOM 583 C CA . THR A 1 75 ? -9.090 -14.384 -5.494 1.00 96.38 75 THR A CA 1
ATOM 584 C C . THR A 1 75 ? -9.294 -13.481 -6.713 1.00 96.38 75 THR A C 1
ATOM 586 O O . THR A 1 75 ? -8.356 -13.275 -7.487 1.00 96.38 75 THR A O 1
ATOM 589 N N . PRO A 1 76 ? -10.505 -12.936 -6.908 1.00 96.62 76 PRO A N 1
ATOM 590 C CA . PRO A 1 76 ? -10.766 -11.979 -7.973 1.00 96.62 76 PRO A CA 1
ATOM 591 C C . PRO A 1 76 ? -10.110 -10.624 -7.679 1.00 96.62 76 PRO A C 1
ATOM 593 O O . PRO A 1 76 ? -9.896 -10.252 -6.530 1.00 96.62 76 PRO A O 1
ATOM 596 N N . ASP A 1 77 ? -9.809 -9.878 -8.740 1.00 96.12 77 ASP A N 1
ATOM 597 C CA . ASP A 1 77 ? -9.326 -8.492 -8.680 1.00 96.12 77 ASP A CA 1
ATOM 598 C C . ASP A 1 77 ? -8.115 -8.234 -7.736 1.00 96.12 77 ASP A C 1
ATOM 600 O O . ASP A 1 77 ? -8.072 -7.214 -7.040 1.00 96.12 77 ASP A O 1
ATOM 604 N N . PRO A 1 78 ? -7.065 -9.089 -7.725 1.00 97.50 78 PRO A N 1
ATOM 605 C CA . PRO A 1 78 ? -5.931 -8.963 -6.796 1.00 97.50 78 PRO A CA 1
ATOM 606 C C . PRO A 1 78 ? -5.155 -7.641 -6.938 1.00 97.50 78 PRO A C 1
ATOM 608 O O . PRO A 1 78 ? -4.547 -7.165 -5.981 1.00 97.50 78 PRO A O 1
ATOM 611 N N . ALA A 1 79 ? -5.193 -7.003 -8.112 1.00 97.62 79 ALA A N 1
ATOM 612 C CA . ALA A 1 79 ? -4.589 -5.687 -8.317 1.00 97.62 79 ALA A CA 1
ATOM 613 C C . ALA A 1 79 ? -5.231 -4.596 -7.436 1.00 97.62 79 ALA A C 1
ATOM 615 O O . ALA A 1 79 ? -4.534 -3.691 -6.979 1.00 97.62 79 ALA A O 1
ATOM 616 N N . ALA A 1 80 ? -6.532 -4.697 -7.154 1.00 97.19 80 ALA A N 1
ATOM 617 C CA . ALA A 1 80 ? -7.244 -3.738 -6.317 1.00 97.19 80 ALA A CA 1
ATOM 618 C C . ALA A 1 80 ? -6.884 -3.912 -4.827 1.00 97.19 80 ALA A C 1
ATOM 620 O O . ALA A 1 80 ? -6.675 -2.932 -4.113 1.00 97.19 80 ALA A O 1
ATOM 621 N N . ILE A 1 81 ? -6.690 -5.159 -4.382 1.00 98.25 81 ILE A N 1
ATOM 622 C CA . ILE A 1 81 ? -6.188 -5.472 -3.034 1.00 98.25 81 ILE A CA 1
ATOM 623 C C . ILE A 1 81 ? -4.744 -4.970 -2.857 1.00 98.25 81 ILE A C 1
ATOM 625 O O . ILE A 1 81 ? -4.410 -4.408 -1.815 1.00 98.25 81 ILE A O 1
ATOM 629 N N . LEU A 1 82 ? -3.891 -5.110 -3.880 1.00 98.38 82 LEU A N 1
ATOM 630 C CA . LEU A 1 82 ? -2.531 -4.551 -3.879 1.00 98.38 82 LEU A CA 1
ATOM 631 C C . LEU A 1 82 ? -2.520 -3.022 -3.741 1.00 98.38 82 LEU A C 1
ATOM 633 O O . LEU A 1 82 ? -1.687 -2.482 -3.010 1.00 98.38 82 LEU A O 1
ATOM 637 N N . ALA A 1 83 ? -3.441 -2.329 -4.418 1.00 97.94 83 ALA A N 1
ATOM 638 C CA . ALA A 1 83 ? -3.585 -0.883 -4.285 1.00 97.94 83 ALA A CA 1
ATOM 639 C C . ALA A 1 83 ? -3.948 -0.495 -2.841 1.00 97.94 83 ALA A C 1
ATOM 641 O O . ALA A 1 83 ? -3.263 0.338 -2.250 1.00 97.94 83 ALA A O 1
ATOM 642 N N . LEU A 1 84 ? -4.936 -1.172 -2.237 1.00 98.31 84 LEU A N 1
ATOM 643 C CA . LEU A 1 84 ? -5.299 -0.963 -0.831 1.00 98.31 84 LEU A CA 1
ATOM 644 C C . LEU A 1 84 ? -4.115 -1.227 0.113 1.00 98.31 84 LEU A C 1
ATOM 646 O O . LEU A 1 84 ? -3.825 -0.392 0.963 1.00 98.31 84 LEU A O 1
ATOM 650 N N . LEU A 1 85 ? -3.387 -2.338 -0.044 1.00 98.56 85 LEU A N 1
ATOM 651 C CA . LEU A 1 85 ? -2.210 -2.635 0.787 1.00 98.56 85 LEU A CA 1
ATOM 652 C C . LEU A 1 85 ? -1.117 -1.569 0.671 1.00 98.56 85 LEU A C 1
ATOM 654 O O . LEU A 1 85 ? -0.456 -1.265 1.661 1.00 98.56 85 LEU A O 1
ATOM 658 N N . THR A 1 86 ? -0.940 -0.984 -0.513 1.00 98.44 86 THR A N 1
ATOM 659 C CA . THR A 1 86 ? 0.027 0.100 -0.717 1.00 98.44 86 THR A CA 1
ATOM 660 C C . THR A 1 86 ? -0.410 1.363 0.028 1.00 98.44 86 THR A C 1
ATOM 662 O O . THR A 1 86 ? 0.385 1.925 0.782 1.00 98.44 86 THR A O 1
ATOM 665 N N . SER A 1 87 ? -1.686 1.753 -0.082 1.00 98.06 87 SER A N 1
ATOM 666 C CA . SER A 1 87 ? -2.256 2.860 0.700 1.00 98.06 87 SER A CA 1
ATOM 667 C C . SER A 1 87 ? -2.181 2.605 2.208 1.00 98.06 87 SER A C 1
ATOM 669 O O . SER A 1 87 ? -1.910 3.518 2.980 1.00 98.06 87 SER A O 1
ATOM 671 N N . LEU A 1 88 ? -2.362 1.362 2.656 1.00 98.50 88 LEU A N 1
ATOM 672 C CA . LEU A 1 88 ? -2.208 0.999 4.065 1.00 98.50 88 LEU A CA 1
ATOM 673 C C . LEU A 1 88 ? -0.759 1.127 4.543 1.00 98.50 88 LEU A C 1
ATOM 675 O O . LEU A 1 88 ? -0.525 1.636 5.640 1.00 98.50 88 LEU A O 1
ATOM 679 N N . ALA A 1 89 ? 0.205 0.699 3.726 1.00 97.94 89 ALA A N 1
ATOM 680 C CA . ALA A 1 89 ? 1.616 0.722 4.088 1.00 97.94 89 ALA A CA 1
ATOM 681 C C . ALA A 1 89 ? 2.125 2.149 4.324 1.00 97.94 89 ALA A C 1
ATOM 683 O O . ALA A 1 89 ? 2.746 2.414 5.350 1.00 97.94 89 ALA A O 1
ATOM 684 N N . VAL A 1 90 ? 1.855 3.070 3.395 1.00 96.50 90 VAL A N 1
ATOM 685 C CA . VAL A 1 90 ? 2.480 4.405 3.416 1.00 96.50 90 VAL A CA 1
ATOM 686 C C . VAL A 1 90 ? 1.505 5.569 3.491 1.00 96.50 90 VAL A C 1
ATOM 688 O O . VAL A 1 90 ? 1.918 6.692 3.750 1.00 96.50 90 VAL A O 1
ATOM 691 N N . GLY A 1 91 ? 0.211 5.333 3.328 1.00 95.69 91 GLY A N 1
ATOM 692 C CA . GLY A 1 91 ? -0.775 6.392 3.191 1.00 95.69 91 GLY A CA 1
ATOM 693 C C . GLY A 1 91 ? -0.778 7.003 1.793 1.00 95.69 91 GLY A C 1
ATOM 694 O O . GLY A 1 91 ? -0.759 6.280 0.799 1.00 95.69 91 GLY A O 1
ATOM 695 N N . ASN A 1 92 ? -0.833 8.333 1.723 1.00 93.88 92 ASN A N 1
ATOM 696 C CA . ASN A 1 92 ? -0.759 9.078 0.464 1.00 93.88 92 ASN A CA 1
ATOM 697 C C . ASN A 1 92 ? 0.701 9.124 0.002 1.00 93.88 92 ASN A C 1
ATOM 699 O O . ASN A 1 92 ? 1.531 9.824 0.592 1.00 93.88 92 ASN A O 1
ATOM 703 N N . ASP A 1 93 ? 1.021 8.321 -1.003 1.00 93.56 93 ASP A N 1
ATOM 704 C CA . ASP A 1 93 ? 2.383 8.009 -1.409 1.00 93.56 93 ASP A CA 1
ATOM 705 C C . ASP A 1 93 ? 3.090 9.190 -2.097 1.00 93.56 93 ASP A C 1
ATOM 707 O O . ASP A 1 93 ? 4.310 9.354 -1.988 1.00 93.56 93 ASP A O 1
ATOM 711 N N . GLU A 1 94 ? 2.317 10.096 -2.696 1.00 94.50 94 GLU A N 1
ATOM 712 C CA . GLU A 1 94 ? 2.795 11.342 -3.285 1.00 94.50 94 GLU A CA 1
ATOM 713 C C . GLU A 1 94 ? 3.506 12.261 -2.279 1.00 94.50 94 GLU A C 1
ATOM 715 O O . GLU A 1 94 ? 4.371 13.043 -2.677 1.00 94.50 94 GLU A O 1
ATOM 720 N N . ASN A 1 95 ? 3.207 12.135 -0.980 1.00 95.00 95 ASN A N 1
ATOM 721 C CA . ASN A 1 95 ? 3.844 12.927 0.077 1.00 95.00 95 ASN A CA 1
ATOM 722 C C . ASN A 1 95 ? 5.319 12.576 0.293 1.00 95.00 95 ASN A C 1
ATOM 724 O O . ASN A 1 95 ? 6.049 13.350 0.913 1.00 95.00 95 ASN A O 1
ATOM 728 N N . PHE A 1 96 ? 5.752 11.411 -0.184 1.00 95.75 96 PHE A N 1
ATOM 729 C CA . PHE A 1 96 ? 7.106 10.908 0.027 1.00 95.75 96 PHE A CA 1
ATOM 730 C C . PHE A 1 96 ? 7.953 10.967 -1.236 1.00 95.75 96 PHE A C 1
ATOM 732 O O . PHE A 1 96 ? 9.127 10.614 -1.200 1.00 95.75 96 PHE A O 1
ATOM 739 N N . LEU A 1 97 ? 7.396 11.394 -2.368 1.00 95.06 97 LEU A N 1
ATOM 740 C CA . LEU A 1 97 ? 8.173 11.540 -3.589 1.00 95.06 97 LEU A CA 1
ATOM 741 C C . LEU A 1 97 ? 8.987 12.847 -3.566 1.00 95.06 97 LEU A C 1
ATOM 743 O O . LEU A 1 97 ? 8.470 13.891 -3.174 1.00 95.06 97 LEU A O 1
ATOM 747 N N . PRO A 1 98 ? 10.246 12.825 -4.042 1.00 94.06 98 PRO A N 1
ATOM 748 C CA . PRO A 1 98 ? 10.944 11.675 -4.620 1.00 94.06 98 PRO A CA 1
ATOM 749 C C . PRO A 1 98 ? 11.656 10.786 -3.581 1.00 94.06 98 PRO A C 1
ATOM 751 O O . PRO A 1 98 ? 12.151 9.728 -3.947 1.00 94.06 98 PRO A O 1
ATOM 754 N N . ASP A 1 99 ? 11.745 11.179 -2.312 1.00 93.75 99 ASP A N 1
ATOM 755 C CA . ASP A 1 99 ? 12.674 10.594 -1.336 1.00 93.75 99 ASP A CA 1
ATOM 756 C C . ASP A 1 99 ? 12.345 9.162 -0.862 1.00 93.75 99 ASP A C 1
ATOM 758 O O . ASP A 1 99 ? 13.245 8.451 -0.415 1.00 93.75 99 ASP A O 1
ATOM 762 N N . GLY A 1 100 ? 11.119 8.680 -1.038 1.00 95.12 100 GLY A N 1
ATOM 763 C CA . GLY A 1 100 ? 10.672 7.384 -0.525 1.00 95.12 100 GLY A CA 1
ATOM 764 C C . GLY A 1 100 ? 10.253 7.446 0.948 1.00 95.12 100 GLY A C 1
ATOM 765 O O . GLY A 1 100 ? 10.379 8.474 1.612 1.00 95.12 100 GLY A O 1
ATOM 766 N N . PHE A 1 101 ? 9.708 6.342 1.464 1.00 96.62 101 PHE A N 1
ATOM 767 C CA . PHE A 1 101 ? 9.107 6.321 2.800 1.00 96.62 101 PHE A CA 1
ATOM 768 C C . PHE A 1 101 ? 10.171 6.376 3.920 1.00 96.62 101 PHE A C 1
ATOM 770 O O . PHE A 1 101 ? 11.028 5.487 3.991 1.00 96.62 101 PHE A O 1
ATOM 777 N N . PRO A 1 102 ? 10.137 7.372 4.831 1.00 96.81 102 PRO A N 1
ATOM 778 C CA . PRO A 1 102 ? 11.163 7.570 5.856 1.00 96.81 102 PRO A CA 1
ATOM 779 C C . PRO A 1 102 ? 10.912 6.693 7.096 1.00 96.81 102 PRO A C 1
ATOM 781 O O . PRO A 1 102 ? 10.754 7.192 8.211 1.00 96.81 102 PRO A O 1
ATOM 784 N N . VAL A 1 103 ? 10.881 5.366 6.924 1.00 97.56 103 VAL A N 1
ATOM 785 C CA . VAL A 1 103 ? 10.505 4.409 7.988 1.00 97.56 103 VAL A CA 1
ATOM 786 C C . VAL A 1 103 ? 11.311 4.583 9.283 1.00 97.56 103 VAL A C 1
ATOM 788 O O . VAL A 1 103 ? 10.753 4.475 10.370 1.00 97.56 103 VAL A O 1
ATOM 791 N N . THR A 1 104 ? 12.596 4.939 9.204 1.00 97.31 104 THR A N 1
ATOM 792 C CA . THR A 1 104 ? 13.442 5.194 10.385 1.00 97.31 104 THR A CA 1
ATOM 793 C C . THR A 1 104 ? 12.890 6.311 11.278 1.00 97.31 104 THR A C 1
ATOM 795 O O . THR A 1 104 ? 12.966 6.214 12.505 1.00 97.31 104 THR A O 1
ATOM 798 N N . ASP A 1 105 ? 12.317 7.362 10.687 1.00 97.06 105 ASP A N 1
ATOM 799 C CA . ASP A 1 105 ? 11.732 8.473 11.440 1.00 97.06 105 ASP A CA 1
ATOM 800 C C . ASP A 1 105 ? 10.389 8.075 12.057 1.00 97.06 105 ASP A C 1
ATOM 802 O O . ASP A 1 105 ? 10.137 8.400 13.217 1.00 97.06 105 ASP A O 1
ATOM 806 N N . TYR A 1 106 ? 9.585 7.278 11.345 1.00 96.00 106 TYR A N 1
ATOM 807 C CA . TYR A 1 106 ? 8.354 6.684 11.878 1.00 96.00 106 TYR A CA 1
ATOM 808 C C . TYR A 1 106 ? 8.633 5.749 13.058 1.00 96.00 106 TYR A C 1
ATOM 810 O O . TYR A 1 106 ? 7.965 5.847 14.087 1.00 96.00 106 TYR A O 1
ATOM 818 N N . ARG A 1 107 ? 9.662 4.894 12.958 1.00 97.81 107 ARG A N 1
ATOM 819 C CA . ARG A 1 107 ? 10.104 4.020 14.059 1.00 97.81 107 ARG A CA 1
ATOM 820 C C . ARG A 1 107 ? 10.454 4.818 15.312 1.00 97.81 107 ARG A C 1
ATOM 822 O O . ARG A 1 107 ? 10.014 4.451 16.396 1.00 97.81 107 ARG A O 1
ATOM 829 N N . ARG A 1 108 ? 11.173 5.934 15.161 1.00 98.06 108 ARG A N 1
ATOM 830 C CA . ARG A 1 108 ? 11.514 6.837 16.272 1.00 98.06 108 ARG A CA 1
ATOM 831 C C . ARG A 1 108 ? 10.284 7.547 16.838 1.00 98.06 108 ARG A C 1
ATOM 833 O O . ARG A 1 108 ? 10.123 7.631 18.050 1.00 98.06 108 ARG A O 1
ATOM 840 N N . ALA A 1 109 ? 9.417 8.069 15.972 1.00 97.38 109 ALA A N 1
ATOM 841 C CA . ALA A 1 109 ? 8.217 8.789 16.386 1.00 97.38 109 ALA A CA 1
ATOM 842 C C . ALA A 1 109 ? 7.214 7.882 17.118 1.00 97.38 109 ALA A C 1
ATOM 844 O O . ALA A 1 109 ? 6.501 8.357 17.996 1.00 97.38 109 ALA A O 1
ATOM 845 N N . ALA A 1 110 ? 7.190 6.587 16.795 1.00 97.69 110 ALA A N 1
ATOM 846 C CA . ALA A 1 110 ? 6.331 5.577 17.407 1.00 97.69 110 ALA A CA 1
ATOM 847 C C . ALA A 1 110 ? 6.776 5.109 18.808 1.00 97.69 110 ALA A C 1
ATOM 849 O O . ALA A 1 110 ? 6.033 4.372 19.465 1.00 97.69 110 ALA A O 1
ATOM 850 N N . GLU A 1 111 ? 7.967 5.491 19.285 1.00 98.00 111 GLU A N 1
ATOM 851 C CA . GLU A 1 111 ? 8.472 5.073 20.598 1.00 98.00 111 GLU A CA 1
ATOM 852 C C . GLU A 1 111 ? 7.502 5.475 21.726 1.00 98.00 111 GLU A C 1
ATOM 854 O O . GLU A 1 111 ? 7.114 6.635 21.869 1.00 98.00 111 GLU A O 1
ATOM 859 N N . GLY A 1 112 ? 7.081 4.499 22.539 1.00 97.44 112 GLY A N 1
ATOM 860 C CA . GLY A 1 112 ? 6.096 4.696 23.611 1.00 97.44 112 GLY A CA 1
ATOM 861 C C . GLY A 1 112 ? 4.627 4.701 23.160 1.00 97.44 112 GLY A C 1
ATOM 862 O O . GLY A 1 112 ? 3.723 4.765 23.995 1.00 97.44 112 GLY A O 1
ATOM 863 N N . GLY A 1 113 ? 4.350 4.635 21.852 1.00 97.25 113 GLY A N 1
ATOM 864 C CA . GLY A 1 113 ? 2.982 4.637 21.328 1.00 97.25 113 GLY A CA 1
ATOM 865 C C . GLY A 1 113 ? 2.210 3.345 21.617 1.00 97.25 113 GLY A C 1
ATOM 866 O O . GLY A 1 113 ? 0.987 3.378 21.753 1.00 97.25 113 GLY A O 1
ATOM 867 N N . ARG A 1 114 ? 2.910 2.217 21.807 1.00 96.50 114 ARG A N 1
ATOM 868 C CA . ARG A 1 114 ? 2.297 0.939 22.200 1.00 96.50 114 ARG A CA 1
ATOM 869 C C . ARG A 1 114 ? 1.636 1.024 23.571 1.00 96.50 114 ARG A C 1
ATOM 871 O O . ARG A 1 114 ? 0.532 0.517 23.754 1.00 96.50 114 ARG A O 1
ATOM 878 N N . GLU A 1 115 ? 2.311 1.646 24.530 1.00 97.00 115 GLU A N 1
ATOM 879 C CA . GLU A 1 115 ? 1.823 1.821 25.896 1.00 97.00 115 GLU A CA 1
ATOM 880 C C . GLU A 1 115 ? 0.598 2.739 25.921 1.00 97.00 115 GLU A C 1
ATOM 882 O O . GLU A 1 115 ? -0.358 2.458 26.642 1.00 97.00 115 GLU A O 1
ATOM 887 N N . LEU A 1 116 ? 0.589 3.780 25.081 1.00 95.81 116 LEU A N 1
ATOM 888 C CA . LEU A 1 116 ? -0.578 4.640 24.880 1.00 95.81 116 LEU A CA 1
ATOM 889 C C . LEU A 1 116 ? -1.745 3.848 24.280 1.00 95.81 116 LEU A C 1
ATOM 891 O O . LEU A 1 116 ? -2.842 3.855 24.831 1.00 95.81 116 LEU A O 1
ATOM 895 N N . LEU A 1 117 ? -1.516 3.077 23.213 1.00 92.81 117 LEU A N 1
ATOM 896 C CA . LEU A 1 117 ? -2.581 2.262 22.624 1.00 92.81 117 LEU A CA 1
ATOM 897 C C . LEU A 1 117 ? -3.140 1.238 23.626 1.00 92.81 117 LEU A C 1
ATOM 899 O O . LEU A 1 117 ? -4.348 1.033 23.677 1.00 92.81 117 LEU A O 1
ATOM 903 N N . ALA A 1 118 ? -2.290 0.625 24.453 1.00 91.50 118 ALA A N 1
ATOM 904 C CA . ALA A 1 118 ? -2.714 -0.320 25.486 1.00 91.50 118 ALA A CA 1
ATOM 905 C C . ALA A 1 118 ? -3.477 0.344 26.648 1.00 91.50 118 ALA A C 1
ATOM 907 O O . ALA A 1 118 ? -4.308 -0.305 27.284 1.00 91.50 118 ALA A O 1
ATOM 908 N N . ALA A 1 119 ? -3.204 1.621 26.931 1.00 91.38 119 ALA A N 1
ATOM 909 C CA . ALA A 1 119 ? -3.916 2.414 27.930 1.00 91.38 119 ALA A CA 1
ATOM 910 C C . ALA A 1 119 ? -5.259 2.966 27.420 1.00 91.38 119 ALA A C 1
ATOM 912 O O . ALA A 1 119 ? -6.044 3.480 28.224 1.00 91.38 119 ALA A O 1
ATOM 913 N N . LYS A 1 120 ? -5.538 2.855 26.111 1.00 86.19 120 LYS A N 1
ATOM 914 C CA . LYS A 1 120 ? -6.822 3.236 25.517 1.00 86.19 120 LYS A CA 1
ATOM 915 C C . LYS A 1 120 ? -7.960 2.496 26.241 1.00 86.19 120 LYS A C 1
ATOM 917 O O . LYS A 1 120 ? -7.925 1.264 26.340 1.00 86.19 120 LYS A O 1
ATOM 922 N N . PRO A 1 121 ? -8.985 3.211 26.744 1.00 79.94 121 PRO A N 1
ATOM 923 C CA . PRO A 1 121 ? -10.173 2.583 27.301 1.00 79.94 121 PRO A CA 1
ATOM 924 C C . PRO A 1 121 ? -10.814 1.630 26.281 1.00 79.94 121 PRO A C 1
ATOM 926 O O . PRO A 1 121 ? -10.743 1.891 25.079 1.00 79.94 121 PRO A O 1
ATOM 929 N N . PRO A 1 122 ? -11.457 0.538 26.726 1.00 66.94 122 PRO A N 1
ATOM 930 C CA . PRO A 1 122 ? -12.167 -0.348 25.814 1.00 66.94 122 PRO A CA 1
ATOM 931 C C . PRO A 1 122 ? -13.198 0.430 24.992 1.00 66.94 122 PRO A C 1
ATOM 933 O O . PRO A 1 122 ? -13.836 1.353 25.509 1.00 66.94 122 PRO A O 1
ATOM 936 N N . SER A 1 123 ? -13.378 0.024 23.732 1.00 64.00 123 SER A N 1
ATOM 937 C CA . SER A 1 123 ? -14.441 0.544 22.874 1.00 64.00 123 SER A CA 1
ATOM 938 C C . SER A 1 123 ? -15.784 0.443 23.597 1.00 64.00 123 SER A C 1
ATOM 940 O O . SER A 1 123 ? -16.055 -0.522 24.318 1.00 64.00 123 SER A O 1
ATOM 942 N N . TRP A 1 124 ? -16.605 1.478 23.453 1.00 61.16 124 TRP A N 1
ATOM 943 C CA . TRP A 1 124 ? -17.884 1.573 24.142 1.00 61.16 124 TRP A CA 1
ATOM 944 C C . TRP A 1 124 ? -18.821 0.411 23.740 1.00 61.16 124 TRP A C 1
ATOM 946 O O . TRP A 1 124 ? -18.887 0.032 22.574 1.00 61.16 124 TRP A O 1
ATOM 956 N N . THR A 1 125 ? -19.526 -0.173 24.718 1.00 58.75 125 THR A N 1
ATOM 957 C CA . THR A 1 125 ? -20.336 -1.403 24.565 1.00 58.75 125 THR A CA 1
ATOM 958 C C . THR A 1 125 ? -21.843 -1.206 24.793 1.00 58.75 125 THR A C 1
ATOM 960 O O . THR A 1 125 ? -22.561 -2.189 24.978 1.00 58.75 125 THR A O 1
ATOM 963 N N . GLY A 1 126 ? -22.334 0.036 24.844 1.00 61.97 126 GLY A N 1
ATOM 964 C CA . GLY A 1 126 ? -23.759 0.322 25.076 1.00 61.97 126 GLY A CA 1
ATOM 965 C C . GLY A 1 126 ? -24.628 0.242 23.808 1.00 61.97 126 GLY A C 1
ATOM 966 O O . GLY A 1 126 ? -24.181 -0.232 22.771 1.00 61.97 126 GLY A O 1
ATOM 967 N N . GLU A 1 127 ? -25.870 0.741 23.889 1.00 58.81 127 GLU A N 1
ATOM 968 C CA . GLU A 1 127 ? -26.845 0.759 22.770 1.00 58.81 127 GLU A CA 1
ATOM 969 C C . GLU A 1 127 ? -26.934 2.107 22.011 1.00 58.81 127 GLU A C 1
ATOM 971 O O . GLU A 1 127 ? -27.333 2.158 20.856 1.00 58.81 127 GLU A O 1
ATOM 976 N N . ASP A 1 128 ? -26.522 3.209 22.643 1.00 66.00 128 ASP A N 1
ATOM 977 C CA . ASP A 1 128 ? -26.415 4.563 22.069 1.00 66.00 128 ASP A CA 1
ATOM 978 C C . ASP A 1 128 ? -25.185 4.788 21.147 1.00 66.00 128 ASP A C 1
ATOM 980 O O . ASP A 1 128 ? -24.147 5.293 21.586 1.00 66.00 128 ASP A O 1
ATOM 984 N N . GLU A 1 129 ? -25.296 4.419 19.865 1.00 60.19 129 GLU A N 1
ATOM 985 C CA . GLU A 1 129 ? -24.212 4.513 18.863 1.00 60.19 129 GLU A CA 1
ATOM 986 C C . GLU A 1 129 ? -23.565 5.907 18.748 1.00 60.19 129 GLU A C 1
ATOM 988 O O . GLU A 1 129 ? -22.374 6.006 18.456 1.00 60.19 129 GLU A O 1
ATOM 993 N N . ALA A 1 130 ? -24.282 6.988 19.079 1.00 59.59 130 ALA A N 1
ATOM 994 C CA . ALA A 1 130 ? -23.734 8.349 19.076 1.00 59.59 130 ALA A CA 1
ATOM 995 C C . ALA A 1 130 ? -22.614 8.565 20.117 1.00 59.59 130 ALA A C 1
ATOM 997 O O . ALA A 1 130 ? -21.898 9.567 20.070 1.00 59.59 130 ALA A O 1
ATOM 998 N N . LYS A 1 131 ? -22.444 7.635 21.068 1.00 56.22 131 LYS A N 1
ATOM 999 C CA . LYS A 1 131 ? -21.369 7.649 22.075 1.00 56.22 131 LYS A CA 1
ATOM 1000 C C . LYS A 1 131 ? -20.158 6.794 21.699 1.00 56.22 131 LYS A C 1
ATOM 1002 O O . LYS A 1 131 ? -19.158 6.862 22.416 1.00 56.22 131 LYS A O 1
ATOM 1007 N N . LYS A 1 132 ? -20.224 6.030 20.599 1.00 56.69 132 LYS A N 1
ATOM 1008 C CA . LYS A 1 132 ? -19.145 5.159 20.094 1.00 56.69 132 LYS A CA 1
ATOM 1009 C C . LYS A 1 132 ? -17.868 5.968 19.828 1.00 56.69 132 LYS A C 1
ATOM 1011 O O . LYS A 1 132 ? -16.839 5.704 20.449 1.00 56.69 132 LYS A O 1
ATOM 1016 N N . ASP A 1 133 ? -17.980 7.022 19.018 1.00 58.53 133 ASP A N 1
ATOM 1017 C CA . ASP A 1 133 ? -16.860 7.903 18.649 1.00 58.53 133 ASP A CA 1
ATOM 1018 C C . ASP A 1 133 ? -16.375 8.765 19.820 1.00 58.53 133 ASP A C 1
ATOM 1020 O O . ASP A 1 133 ? -15.187 9.065 19.941 1.00 58.53 133 ASP A O 1
ATOM 1024 N N . TYR A 1 134 ? -17.283 9.130 20.730 1.00 53.69 134 TYR A N 1
ATOM 1025 C CA . TYR A 1 134 ? -16.979 10.015 21.853 1.00 53.69 134 TYR A CA 1
ATOM 1026 C C . TYR A 1 134 ? -15.904 9.441 22.786 1.00 53.69 134 TYR A C 1
ATOM 1028 O O . TYR A 1 134 ? -15.085 10.197 23.300 1.00 53.69 134 TYR A O 1
ATOM 1036 N N . VAL A 1 135 ? -15.870 8.120 23.009 1.00 58.09 135 VAL A N 1
ATOM 1037 C CA . VAL A 1 135 ? -14.904 7.499 23.937 1.00 58.09 135 VAL A CA 1
ATOM 1038 C C . VAL A 1 135 ? -13.493 7.453 23.352 1.00 58.09 135 VAL A C 1
ATOM 1040 O O . VAL A 1 135 ? -12.536 7.783 24.055 1.00 58.09 135 VAL A O 1
ATOM 1043 N N . GLU A 1 136 ? -13.351 7.097 22.074 1.00 68.31 136 GLU A N 1
ATOM 1044 C CA . GLU A 1 136 ? -12.041 7.106 21.412 1.00 68.31 136 GLU A CA 1
ATOM 1045 C C . GLU A 1 136 ? -11.510 8.532 21.273 1.00 68.31 136 GLU A C 1
ATOM 1047 O O . GLU A 1 136 ? -10.356 8.809 21.608 1.00 68.31 136 GLU A O 1
ATOM 1052 N N . TYR A 1 137 ? -12.384 9.452 20.865 1.00 74.19 137 TYR A N 1
ATOM 1053 C CA . TYR A 1 137 ? -12.046 10.856 20.705 1.00 74.19 137 TYR A CA 1
ATOM 1054 C C . TYR A 1 137 ? -11.668 11.504 22.040 1.00 74.19 137 TYR A C 1
ATOM 1056 O O . TYR A 1 137 ? -10.644 12.175 22.117 1.00 74.19 137 TYR A O 1
ATOM 1064 N N . ALA A 1 138 ? -12.413 11.245 23.121 1.00 81.69 138 ALA A N 1
ATOM 1065 C CA . ALA A 1 138 ? -12.094 11.771 24.447 1.00 81.69 138 ALA A CA 1
ATOM 1066 C C . ALA A 1 138 ? -10.742 11.264 24.970 1.00 81.69 138 ALA A C 1
ATOM 1068 O O . ALA A 1 138 ? -9.997 12.040 25.569 1.00 81.69 138 ALA A O 1
ATOM 1069 N N . TYR A 1 139 ? -10.400 9.991 24.731 1.00 87.25 139 TYR A N 1
ATOM 1070 C CA . TYR A 1 139 ? -9.084 9.471 25.099 1.00 87.25 139 TYR A CA 1
ATOM 1071 C C . TYR A 1 139 ? -7.973 10.189 24.330 1.00 87.25 139 TYR A C 1
ATOM 1073 O O . TYR A 1 139 ? -7.078 10.756 24.954 1.00 87.25 139 TYR A O 1
ATOM 1081 N N . VAL A 1 140 ? -8.057 10.243 22.997 1.00 87.75 140 VAL A N 1
ATOM 1082 C CA . VAL A 1 140 ? -7.039 10.906 22.165 1.00 87.75 140 VAL A CA 1
ATOM 1083 C C . VAL A 1 140 ? -6.923 12.394 22.514 1.00 87.75 140 VAL A C 1
ATOM 1085 O O . VAL A 1 140 ? -5.815 12.905 22.637 1.00 87.75 140 VAL A O 1
ATOM 1088 N N . GLN A 1 141 ? -8.040 13.083 22.758 1.00 89.12 141 GLN A N 1
ATOM 1089 C CA . GLN A 1 141 ? -8.047 14.487 23.181 1.00 89.12 141 GLN A CA 1
ATOM 1090 C C . GLN A 1 141 ? -7.491 14.720 24.589 1.00 89.12 141 GLN A C 1
ATOM 1092 O O . GLN A 1 141 ? -7.076 15.838 24.895 1.00 89.12 141 GLN A O 1
ATOM 1097 N N . SER A 1 142 ? -7.490 13.699 25.449 1.00 92.50 142 SER A N 1
ATOM 1098 C CA . SER A 1 142 ? -6.880 13.791 26.779 1.00 92.50 142 SER A CA 1
ATOM 1099 C C . SER A 1 142 ? -5.350 13.742 26.737 1.00 92.50 142 SER A C 1
ATOM 1101 O O . SER A 1 142 ? -4.703 14.202 27.678 1.00 92.50 142 SER A O 1
ATOM 1103 N N . LEU A 1 143 ? -4.776 13.217 25.649 1.00 95.31 143 LEU A N 1
ATOM 1104 C CA . LEU A 1 143 ? -3.336 13.133 25.435 1.00 95.31 143 LEU A CA 1
ATOM 1105 C C . LEU A 1 143 ? -2.758 14.488 25.017 1.00 95.31 143 LEU A C 1
ATOM 1107 O O . LEU A 1 143 ? -3.379 15.260 24.279 1.00 95.31 143 LEU A O 1
ATOM 1111 N N . THR A 1 144 ? -1.520 14.753 25.426 1.00 97.19 144 THR A N 1
ATOM 1112 C CA . THR A 1 144 ? -0.733 15.875 24.899 1.00 97.19 144 THR A CA 1
ATOM 1113 C C . THR A 1 144 ? -0.464 15.700 23.400 1.00 97.19 144 THR A C 1
ATOM 1115 O O . THR A 1 144 ? -0.496 14.589 22.876 1.00 97.19 144 THR A O 1
ATOM 1118 N N . ALA A 1 145 ? -0.143 16.784 22.687 1.00 96.00 145 ALA A N 1
ATOM 1119 C CA . ALA A 1 145 ? 0.167 16.711 21.253 1.00 96.00 145 ALA A CA 1
ATOM 1120 C C . ALA A 1 145 ? 1.335 15.752 20.936 1.00 96.00 145 ALA A C 1
ATOM 1122 O O . ALA A 1 145 ? 1.319 15.070 19.914 1.00 96.00 145 ALA A O 1
ATOM 1123 N N . GLU A 1 146 ? 2.329 15.668 21.823 1.00 96.44 146 GLU A N 1
ATOM 1124 C CA . GLU A 1 146 ? 3.453 14.740 21.679 1.00 96.44 146 GLU A CA 1
ATOM 1125 C C . GLU A 1 146 ? 3.011 13.278 21.844 1.00 96.44 146 GLU A C 1
ATOM 1127 O O . GLU A 1 146 ? 3.395 12.421 21.051 1.00 96.44 146 GLU A O 1
ATOM 1132 N N . GLU A 1 147 ? 2.162 12.988 22.830 1.00 97.00 147 GLU A N 1
ATOM 1133 C CA . GLU A 1 147 ? 1.587 11.652 23.025 1.00 97.00 147 GLU A CA 1
ATOM 1134 C C . GLU A 1 147 ? 0.659 11.258 21.874 1.00 97.00 147 GLU A C 1
ATOM 1136 O O . GLU A 1 147 ? 0.731 10.126 21.403 1.00 97.00 147 GLU A O 1
ATOM 1141 N N . GLN A 1 148 ? -0.158 12.185 21.364 1.00 95.44 148 GLN A N 1
ATOM 1142 C CA . GLN A 1 148 ? -0.967 11.944 20.167 1.00 95.44 148 GLN A CA 1
ATOM 1143 C C . GLN A 1 148 ? -0.076 11.584 18.978 1.00 95.44 148 GLN A C 1
ATOM 1145 O O . GLN A 1 148 ? -0.338 10.594 18.300 1.00 95.44 148 GLN A O 1
ATOM 1150 N N . ASN A 1 149 ? 1.010 12.332 18.756 1.00 95.44 149 ASN A N 1
ATOM 1151 C CA . ASN A 1 149 ? 1.957 12.030 17.688 1.00 95.44 149 ASN A CA 1
ATOM 1152 C C . ASN A 1 149 ? 2.568 10.629 17.844 1.00 95.44 149 ASN A C 1
ATOM 1154 O O . ASN A 1 149 ? 2.635 9.889 16.866 1.00 95.44 149 ASN A O 1
ATOM 1158 N N . ARG A 1 150 ? 2.968 10.240 19.063 1.00 97.56 150 ARG A N 1
ATOM 1159 C CA . ARG A 1 150 ? 3.504 8.895 19.339 1.00 97.56 150 ARG A CA 1
ATOM 1160 C C . ARG A 1 150 ? 2.475 7.796 19.099 1.00 97.56 150 ARG A C 1
ATOM 1162 O O . ARG A 1 150 ? 2.796 6.791 18.471 1.00 97.56 150 ARG A O 1
ATOM 1169 N N . LEU A 1 151 ? 1.243 7.989 19.571 1.00 96.25 151 LEU A N 1
ATOM 1170 C CA . LEU A 1 151 ? 0.143 7.044 19.379 1.00 96.25 151 LEU A CA 1
ATOM 1171 C C . LEU A 1 151 ? -0.153 6.831 17.890 1.00 96.25 151 LEU A C 1
ATOM 1173 O O . LEU A 1 151 ? -0.190 5.689 17.435 1.00 96.25 151 LEU A O 1
ATOM 1177 N N . TRP A 1 152 ? -0.334 7.914 17.132 1.00 95.19 152 TRP A N 1
ATOM 1178 C CA . TRP A 1 152 ? -0.642 7.825 15.705 1.00 95.19 152 TRP A CA 1
ATOM 1179 C C . TRP A 1 152 ? 0.527 7.259 14.905 1.00 95.19 152 TRP A C 1
ATOM 1181 O O . TRP A 1 152 ? 0.318 6.338 14.122 1.00 95.19 152 TRP A O 1
ATOM 1191 N N . SER A 1 153 ? 1.759 7.699 15.179 1.00 96.50 153 SER A N 1
ATOM 1192 C CA . SER A 1 153 ? 2.959 7.131 14.544 1.00 96.50 153 SER A CA 1
ATOM 1193 C C . SER A 1 153 ? 3.082 5.632 14.811 1.00 96.50 153 SER A C 1
ATOM 1195 O O . SER A 1 153 ? 3.461 4.878 13.921 1.00 96.50 153 SER A O 1
ATOM 1197 N N . TYR A 1 154 ? 2.732 5.177 16.019 1.00 98.19 154 TYR A N 1
ATOM 1198 C CA . TYR A 1 154 ? 2.735 3.757 16.358 1.00 98.19 154 TYR A CA 1
ATOM 1199 C C . TYR A 1 154 ? 1.669 2.959 15.608 1.00 98.19 154 TYR A C 1
ATOM 1201 O O . TYR A 1 154 ? 1.978 1.886 15.096 1.00 98.19 154 TYR A O 1
ATOM 1209 N N . ILE A 1 155 ? 0.437 3.467 15.514 1.00 97.00 155 ILE A N 1
ATOM 1210 C CA . ILE A 1 155 ? -0.629 2.815 14.738 1.00 97.00 155 ILE A CA 1
ATOM 1211 C C . ILE A 1 155 ? -0.205 2.699 13.275 1.00 97.00 155 ILE A C 1
ATOM 1213 O O . ILE A 1 155 ? -0.253 1.620 12.695 1.00 97.00 155 ILE A O 1
ATOM 1217 N N . GLU A 1 156 ? 0.263 3.797 12.697 1.00 97.06 156 GLU A N 1
ATOM 1218 C CA . GLU A 1 156 ? 0.715 3.862 11.315 1.00 97.06 156 GLU A CA 1
ATOM 1219 C C . GLU A 1 156 ? 1.884 2.913 11.027 1.00 97.06 156 GLU A C 1
ATOM 1221 O O . GLU A 1 156 ? 1.863 2.190 10.029 1.00 97.06 156 GLU A O 1
ATOM 1226 N N . LEU A 1 157 ? 2.866 2.858 11.929 1.00 98.38 157 LEU A N 1
ATOM 1227 C CA . LEU A 1 157 ? 3.990 1.936 11.832 1.00 98.38 157 LEU A CA 1
ATOM 1228 C C . LEU A 1 157 ? 3.554 0.474 11.980 1.00 98.38 157 LEU A C 1
ATOM 1230 O O . LEU A 1 157 ? 4.066 -0.379 11.266 1.00 98.38 157 LEU A O 1
ATOM 1234 N N . ALA A 1 158 ? 2.599 0.171 12.862 1.00 98.62 158 ALA A N 1
ATOM 1235 C CA . ALA A 1 158 ? 2.085 -1.188 13.018 1.00 98.62 158 ALA A CA 1
ATOM 1236 C C . ALA A 1 158 ? 1.405 -1.692 11.734 1.00 98.62 158 ALA A C 1
ATOM 1238 O O . ALA A 1 158 ? 1.530 -2.867 11.392 1.00 98.62 158 ALA A O 1
ATOM 1239 N N . VAL A 1 159 ? 0.718 -0.809 11.002 1.00 98.75 159 VAL A N 1
ATOM 1240 C CA . VAL A 1 159 ? 0.138 -1.137 9.691 1.00 98.75 159 VAL A CA 1
ATOM 1241 C C . VAL A 1 159 ? 1.237 -1.345 8.655 1.00 98.75 159 VAL A C 1
ATOM 1243 O O . VAL A 1 159 ? 1.212 -2.349 7.946 1.00 98.75 159 VAL A O 1
ATOM 1246 N N . TYR A 1 160 ? 2.228 -0.450 8.603 1.00 98.81 160 TYR A N 1
ATOM 1247 C CA . TYR A 1 160 ? 3.396 -0.604 7.735 1.00 98.81 160 TYR A CA 1
ATOM 1248 C C . TYR A 1 160 ? 4.107 -1.947 7.974 1.00 98.81 160 TYR A C 1
ATOM 1250 O O . TYR A 1 160 ? 4.321 -2.696 7.022 1.00 98.81 160 TYR A O 1
ATOM 1258 N N . ASP A 1 161 ? 4.403 -2.293 9.232 1.00 98.81 161 ASP A N 1
ATOM 1259 C CA . ASP A 1 161 ? 5.067 -3.546 9.613 1.00 98.81 161 ASP A CA 1
ATOM 1260 C C . ASP A 1 161 ? 4.204 -4.773 9.243 1.00 98.81 161 ASP A C 1
ATOM 1262 O O . ASP A 1 161 ? 4.727 -5.795 8.788 1.00 98.81 161 ASP A O 1
ATOM 1266 N N . ALA A 1 162 ? 2.873 -4.675 9.371 1.00 98.81 162 ALA A N 1
ATOM 1267 C CA . ALA A 1 162 ? 1.960 -5.735 8.944 1.00 98.81 162 ALA A CA 1
ATOM 1268 C C . ALA A 1 162 ? 2.022 -5.969 7.424 1.00 98.81 162 ALA A C 1
ATOM 1270 O O . ALA A 1 162 ? 2.046 -7.120 6.986 1.00 98.81 162 ALA A O 1
ATOM 1271 N N . VAL A 1 163 ? 2.093 -4.907 6.609 1.00 98.81 163 VAL A N 1
ATOM 1272 C CA . VAL A 1 163 ? 2.245 -5.054 5.148 1.00 98.81 163 VAL A CA 1
ATOM 1273 C C . VAL A 1 163 ? 3.660 -5.527 4.800 1.00 98.81 163 VAL A C 1
ATOM 1275 O O . VAL A 1 163 ? 3.823 -6.376 3.921 1.00 98.81 163 VAL A O 1
ATOM 1278 N N . GLN A 1 164 ? 4.680 -5.055 5.527 1.00 98.81 164 GLN A N 1
ATOM 1279 C CA . GLN A 1 164 ? 6.077 -5.465 5.362 1.00 98.81 164 GLN A CA 1
ATOM 1280 C C . GLN A 1 164 ? 6.249 -6.980 5.530 1.00 98.81 164 GLN A C 1
ATOM 1282 O O . GLN A 1 164 ? 6.990 -7.601 4.766 1.00 98.81 164 GLN A O 1
ATOM 1287 N N . ALA A 1 165 ? 5.512 -7.608 6.454 1.00 98.62 165 ALA A N 1
ATOM 1288 C CA . ALA A 1 165 ? 5.507 -9.064 6.618 1.00 98.62 165 ALA A CA 1
ATOM 1289 C C . ALA A 1 165 ? 5.087 -9.820 5.336 1.00 98.62 165 ALA A C 1
ATOM 1291 O O . ALA A 1 165 ? 5.506 -10.957 5.115 1.00 98.62 165 ALA A O 1
ATOM 1292 N N . GLY A 1 166 ? 4.305 -9.179 4.461 1.00 98.56 166 GLY A N 1
ATOM 1293 C CA . GLY A 1 166 ? 3.876 -9.697 3.162 1.00 98.56 166 GLY A CA 1
ATOM 1294 C C . GLY A 1 166 ? 4.875 -9.504 2.016 1.00 98.56 166 GLY A C 1
ATOM 1295 O O . GLY A 1 166 ? 4.641 -10.015 0.922 1.00 98.56 166 GLY A O 1
ATOM 1296 N N . VAL A 1 167 ? 6.002 -8.814 2.217 1.00 98.75 167 VAL A N 1
ATOM 1297 C CA . VAL A 1 167 ? 6.969 -8.508 1.143 1.00 98.75 167 VAL A CA 1
ATOM 1298 C C . VAL A 1 167 ? 7.452 -9.739 0.354 1.00 98.75 167 VAL A C 1
ATOM 1300 O O . VAL A 1 167 ? 7.545 -9.641 -0.873 1.00 98.75 167 VAL A O 1
ATOM 1303 N N . PRO A 1 168 ? 7.717 -10.914 0.960 1.00 98.62 168 PRO A N 1
ATOM 1304 C CA . PRO A 1 168 ? 8.035 -12.120 0.194 1.00 98.62 168 PRO A CA 1
ATOM 1305 C C . PRO A 1 168 ? 6.940 -12.517 -0.812 1.00 98.62 168 PRO A C 1
ATOM 1307 O O . PRO A 1 168 ? 7.261 -12.872 -1.949 1.00 98.62 168 PRO A O 1
ATOM 1310 N N . LEU A 1 169 ? 5.661 -12.399 -0.433 1.00 98.62 169 LEU A N 1
ATOM 1311 C CA . LEU A 1 169 ? 4.527 -12.622 -1.333 1.00 98.62 169 LEU A CA 1
ATOM 1312 C C . LEU A 1 169 ? 4.517 -11.570 -2.447 1.00 98.62 169 LEU A C 1
ATOM 1314 O O . LEU A 1 169 ? 4.449 -11.935 -3.620 1.00 98.62 169 LEU A O 1
ATOM 1318 N N . LEU A 1 170 ? 4.682 -10.286 -2.113 1.00 98.69 170 LEU A N 1
ATOM 1319 C CA . LEU A 1 170 ? 4.726 -9.203 -3.104 1.00 98.69 170 LEU A CA 1
ATOM 1320 C C . LEU A 1 170 ? 5.830 -9.423 -4.154 1.00 98.69 170 LEU A C 1
ATOM 1322 O O . LEU A 1 170 ? 5.592 -9.250 -5.347 1.00 98.69 170 LEU A O 1
ATOM 1326 N N . ARG A 1 171 ? 7.021 -9.888 -3.747 1.00 98.56 171 ARG A N 1
ATOM 1327 C CA . ARG A 1 171 ? 8.102 -10.253 -4.684 1.00 98.56 171 ARG A CA 1
ATOM 1328 C C . ARG A 1 171 ? 7.688 -11.381 -5.628 1.00 98.56 171 ARG A C 1
ATOM 1330 O O . ARG A 1 171 ? 8.012 -11.320 -6.811 1.00 98.56 171 ARG A O 1
ATOM 1337 N N . SER A 1 172 ? 6.962 -12.387 -5.136 1.00 97.81 172 SER A N 1
ATOM 1338 C CA . SER A 1 172 ? 6.477 -13.491 -5.979 1.00 97.81 172 SER A CA 1
ATOM 1339 C C . SER A 1 172 ? 5.464 -13.028 -7.038 1.00 97.81 172 SER A C 1
ATOM 1341 O O . SER A 1 172 ? 5.469 -13.529 -8.163 1.00 97.81 172 SER A O 1
ATOM 1343 N N . LEU A 1 173 ? 4.666 -12.001 -6.724 1.00 98.00 173 LEU A N 1
ATOM 1344 C CA . LEU A 1 173 ? 3.654 -11.434 -7.621 1.00 98.00 173 LEU A CA 1
ATOM 1345 C C . LEU A 1 173 ? 4.248 -10.637 -8.797 1.00 98.00 173 LEU A C 1
ATOM 1347 O O . LEU A 1 173 ? 3.542 -10.374 -9.771 1.00 98.00 173 LEU A O 1
ATOM 1351 N N . LEU A 1 174 ? 5.552 -10.332 -8.793 1.00 96.94 174 LEU A N 1
ATOM 1352 C CA . LEU A 1 174 ? 6.243 -9.752 -9.956 1.00 96.94 174 LEU A CA 1
ATOM 1353 C C . LEU A 1 174 ? 6.267 -10.696 -11.172 1.00 96.94 174 LEU A C 1
ATOM 1355 O O . LEU A 1 174 ? 6.469 -10.231 -12.293 1.00 96.94 174 LEU A O 1
ATOM 1359 N N . GLY A 1 175 ? 6.047 -12.000 -10.968 1.00 94.06 175 GLY A N 1
ATOM 1360 C CA . GLY A 1 175 ? 5.903 -13.005 -12.026 1.00 94.06 175 GLY A CA 1
ATOM 1361 C C . GLY A 1 175 ? 4.453 -13.364 -12.375 1.00 94.06 175 GLY A C 1
ATOM 1362 O O . GLY A 1 175 ? 4.235 -14.283 -13.160 1.00 94.06 175 GLY A O 1
ATOM 1363 N N . HIS A 1 176 ? 3.459 -12.688 -11.788 1.00 96.56 176 HIS A N 1
ATOM 1364 C CA . HIS A 1 176 ? 2.042 -12.991 -12.012 1.00 96.56 176 HIS A CA 1
ATOM 1365 C C . HIS A 1 176 ? 1.655 -12.800 -13.493 1.00 96.56 176 HIS A C 1
ATOM 1367 O O . HIS A 1 176 ? 2.181 -11.874 -14.105 1.00 96.56 176 HIS A O 1
ATOM 1373 N N . PRO A 1 177 ? 0.750 -13.603 -14.096 1.00 94.38 177 PRO A N 1
ATOM 1374 C CA . PRO A 1 177 ? 0.370 -13.468 -15.512 1.00 94.38 177 PRO A CA 1
ATOM 1375 C C . PRO A 1 177 ? -0.313 -12.135 -15.851 1.00 94.38 177 PRO A C 1
ATOM 1377 O O . PRO A 1 177 ? -0.099 -11.591 -16.934 1.00 94.38 177 PRO A O 1
ATOM 1380 N N . ASP A 1 178 ? -1.083 -11.572 -14.920 1.00 95.94 178 ASP A N 1
ATOM 1381 C CA . ASP A 1 178 ? -1.732 -10.266 -15.083 1.00 95.94 178 ASP A CA 1
ATOM 1382 C C . ASP A 1 178 ? -0.727 -9.098 -14.905 1.00 95.94 178 ASP A C 1
ATOM 1384 O O . ASP A 1 178 ? -0.134 -8.974 -13.825 1.00 95.94 178 ASP A O 1
ATOM 1388 N N . PRO A 1 179 ? -0.533 -8.219 -15.913 1.00 96.19 179 PRO A N 1
ATOM 1389 C CA . PRO A 1 179 ? 0.322 -7.036 -15.795 1.00 96.19 179 PRO A CA 1
ATOM 1390 C C . PRO A 1 179 ? -0.109 -6.052 -14.701 1.00 96.19 179 PRO A C 1
ATOM 1392 O O . PRO A 1 179 ? 0.761 -5.414 -14.110 1.00 96.19 179 PRO A O 1
ATOM 1395 N N . GLY A 1 180 ? -1.406 -5.925 -14.408 1.00 97.38 180 GLY A N 1
ATOM 1396 C CA . GLY A 1 180 ? -1.915 -5.059 -13.342 1.00 97.38 180 GLY A CA 1
ATOM 1397 C C . GLY A 1 180 ? -1.415 -5.493 -11.966 1.00 97.38 180 GLY A C 1
ATOM 1398 O O . GLY A 1 180 ? -0.984 -4.662 -11.169 1.00 97.38 180 GLY A O 1
ATOM 1399 N N . VAL A 1 181 ? -1.352 -6.805 -11.727 1.00 98.44 181 VAL A N 1
ATOM 1400 C CA . VAL A 1 181 ? -0.787 -7.379 -10.496 1.00 98.44 181 VAL A CA 1
ATOM 1401 C C . VAL A 1 181 ? 0.716 -7.134 -10.414 1.00 98.44 181 VAL A C 1
ATOM 1403 O O . VAL A 1 181 ? 1.209 -6.729 -9.364 1.00 98.44 181 VAL A O 1
ATOM 1406 N N . ARG A 1 182 ? 1.452 -7.297 -11.522 1.00 98.19 182 ARG A N 1
ATOM 1407 C CA . ARG A 1 182 ? 2.894 -6.992 -11.552 1.00 98.19 182 ARG A CA 1
ATOM 1408 C C . ARG A 1 182 ? 3.174 -5.514 -11.265 1.00 98.19 182 ARG A C 1
ATOM 1410 O O . ARG A 1 182 ? 4.132 -5.209 -10.559 1.00 98.19 182 ARG A O 1
ATOM 1417 N N . ILE A 1 183 ? 2.342 -4.608 -11.790 1.00 98.56 183 ILE A N 1
ATOM 1418 C CA . ILE A 1 183 ? 2.413 -3.165 -11.511 1.00 98.56 183 ILE A CA 1
ATOM 1419 C C . ILE A 1 183 ? 2.154 -2.900 -10.027 1.00 98.56 183 ILE A C 1
ATOM 1421 O O . ILE A 1 183 ? 2.987 -2.262 -9.388 1.00 98.56 183 ILE A O 1
ATOM 1425 N N . GLY A 1 184 ? 1.052 -3.416 -9.472 1.00 98.56 184 GLY A N 1
ATOM 1426 C CA . GLY A 1 184 ? 0.708 -3.225 -8.061 1.00 98.56 184 GLY A CA 1
ATOM 1427 C C . GLY A 1 184 ? 1.774 -3.784 -7.116 1.00 98.56 184 GLY A C 1
ATOM 1428 O O . GLY A 1 184 ? 2.168 -3.118 -6.165 1.00 98.56 184 GLY A O 1
ATOM 1429 N N . ALA A 1 185 ? 2.326 -4.960 -7.420 1.00 98.69 185 ALA A N 1
ATOM 1430 C CA . ALA A 1 185 ? 3.409 -5.561 -6.649 1.00 98.69 185 ALA A CA 1
ATOM 1431 C C . ALA A 1 185 ? 4.693 -4.717 -6.693 1.00 98.69 185 ALA A C 1
ATOM 1433 O O . ALA A 1 185 ? 5.294 -4.455 -5.654 1.00 98.69 185 ALA A O 1
ATOM 1434 N N . ALA A 1 186 ? 5.108 -4.258 -7.880 1.00 98.62 186 ALA A N 1
ATOM 1435 C CA . ALA A 1 186 ? 6.284 -3.402 -8.022 1.00 98.62 186 ALA A CA 1
ATOM 1436 C C . ALA A 1 186 ? 6.107 -2.050 -7.312 1.00 98.62 186 ALA A C 1
ATOM 1438 O O . ALA A 1 186 ? 7.055 -1.558 -6.704 1.00 98.62 186 ALA A O 1
ATOM 1439 N N . HIS A 1 187 ? 4.902 -1.472 -7.368 1.00 98.69 187 HIS A N 1
ATOM 1440 C CA . HIS A 1 187 ? 4.563 -0.229 -6.674 1.00 98.69 187 HIS A CA 1
ATOM 1441 C C . HIS A 1 187 ? 4.595 -0.409 -5.157 1.00 98.69 187 HIS A C 1
ATOM 1443 O O . HIS A 1 187 ? 5.299 0.343 -4.495 1.00 98.69 187 HIS A O 1
ATOM 1449 N N . ALA A 1 188 ? 3.953 -1.447 -4.616 1.00 98.69 188 ALA A N 1
ATOM 1450 C CA . ALA A 1 188 ? 3.986 -1.750 -3.185 1.00 98.69 188 ALA A CA 1
ATOM 1451 C C . ALA A 1 188 ? 5.425 -1.946 -2.674 1.00 98.69 188 ALA A C 1
ATOM 1453 O O . ALA A 1 188 ? 5.821 -1.369 -1.664 1.00 98.69 188 ALA A O 1
ATOM 1454 N N . LEU A 1 189 ? 6.245 -2.716 -3.402 1.00 98.81 189 LEU A N 1
ATOM 1455 C CA . LEU A 1 189 ? 7.636 -2.999 -3.028 1.00 98.81 189 LEU A CA 1
ATOM 1456 C C . LEU A 1 189 ? 8.528 -1.754 -2.956 1.00 98.81 189 LEU A C 1
ATOM 1458 O O . LEU A 1 189 ? 9.523 -1.779 -2.232 1.00 98.81 189 LEU A O 1
ATOM 1462 N N . ALA A 1 190 ? 8.193 -0.684 -3.684 1.00 98.50 190 ALA A N 1
ATOM 1463 C CA . ALA A 1 190 ? 8.970 0.556 -3.717 1.00 98.50 190 ALA A CA 1
ATOM 1464 C C . ALA A 1 190 ? 9.090 1.240 -2.347 1.00 98.50 190 ALA A C 1
ATOM 1466 O O . ALA A 1 190 ? 9.997 2.042 -2.128 1.00 98.50 190 ALA A O 1
ATOM 1467 N N . TRP A 1 191 ? 8.176 0.916 -1.434 1.00 98.56 191 TRP A N 1
ATOM 1468 C CA . TRP A 1 191 ? 7.986 1.621 -0.175 1.00 98.56 191 TRP A CA 1
ATOM 1469 C C . TRP A 1 191 ? 8.649 0.960 1.032 1.00 98.56 191 TRP A C 1
ATOM 1471 O O . TRP A 1 191 ? 8.557 1.492 2.134 1.00 98.56 191 TRP A O 1
ATOM 1481 N N . PHE A 1 192 ? 9.347 -0.162 0.833 1.00 98.69 192 PHE A N 1
ATOM 1482 C CA . PHE A 1 192 ? 10.000 -0.917 1.904 1.00 98.69 192 PHE A CA 1
ATOM 1483 C C . PHE A 1 192 ? 11.534 -0.840 1.797 1.00 98.69 192 PHE A C 1
ATOM 1485 O O . PHE A 1 192 ? 12.168 -1.808 1.367 1.00 98.69 192 PHE A O 1
ATOM 1492 N N . PRO A 1 193 ? 12.176 0.282 2.185 1.00 98.19 193 PRO A N 1
ATOM 1493 C CA . PRO A 1 193 ? 13.628 0.448 2.059 1.00 98.19 193 PRO A CA 1
ATOM 1494 C C . PRO A 1 193 ? 14.428 -0.561 2.897 1.00 98.19 193 PRO A C 1
ATOM 1496 O O . PRO A 1 193 ? 15.493 -1.006 2.474 1.00 98.19 193 PRO A O 1
ATOM 1499 N N . GLU A 1 194 ? 13.903 -0.993 4.045 1.00 98.06 194 GLU A N 1
ATOM 1500 C CA . GLU A 1 194 ? 14.513 -2.048 4.874 1.00 98.06 194 GLU A CA 1
ATOM 1501 C C . GLU A 1 194 ? 14.550 -3.413 4.158 1.00 98.06 194 GLU A C 1
ATOM 1503 O O . GLU A 1 194 ? 15.400 -4.252 4.444 1.00 98.06 194 GLU A O 1
ATOM 1508 N N . GLU A 1 195 ? 13.679 -3.607 3.165 1.00 98.44 195 GLU A N 1
ATOM 1509 C CA . GLU A 1 195 ? 13.570 -4.814 2.346 1.00 98.44 195 GLU A CA 1
ATOM 1510 C C . GLU A 1 195 ? 14.291 -4.694 0.989 1.00 98.44 195 GLU A C 1
ATOM 1512 O O . GLU A 1 195 ? 14.214 -5.603 0.152 1.00 98.44 195 GLU A O 1
ATOM 1517 N N . ALA A 1 196 ? 15.023 -3.601 0.745 1.00 98.12 196 ALA A N 1
ATOM 1518 C CA . ALA A 1 196 ? 15.671 -3.330 -0.539 1.00 98.12 196 ALA A CA 1
ATOM 1519 C C . ALA A 1 196 ? 16.608 -4.465 -0.989 1.00 98.12 196 ALA A C 1
ATOM 1521 O O . ALA A 1 196 ? 16.581 -4.855 -2.157 1.00 98.12 196 ALA A O 1
ATOM 1522 N N . THR A 1 197 ? 17.375 -5.059 -0.065 1.00 97.75 197 THR A N 1
ATOM 1523 C CA . THR A 1 197 ? 18.328 -6.149 -0.354 1.00 97.75 197 THR A CA 1
ATOM 1524 C C . THR A 1 197 ? 17.677 -7.325 -1.087 1.00 97.75 197 THR A C 1
ATOM 1526 O O . THR A 1 197 ? 18.276 -7.881 -2.006 1.00 97.75 197 THR A O 1
ATOM 1529 N N . GLY A 1 198 ? 16.451 -7.704 -0.708 1.00 96.44 198 GLY A N 1
ATOM 1530 C CA . GLY A 1 198 ? 15.720 -8.787 -1.369 1.00 96.44 198 GLY A CA 1
ATOM 1531 C C . GLY A 1 198 ? 14.852 -8.319 -2.540 1.00 96.44 198 GLY A C 1
ATOM 1532 O O . GLY A 1 198 ? 14.633 -9.079 -3.482 1.00 96.44 198 GLY A O 1
ATOM 1533 N N . SER A 1 199 ? 14.360 -7.078 -2.505 1.00 98.25 199 SER A N 1
ATOM 1534 C CA . SER A 1 199 ? 13.428 -6.555 -3.513 1.00 98.25 199 SER A CA 1
ATOM 1535 C C . SER A 1 199 ? 14.136 -6.092 -4.788 1.00 98.25 199 SER A C 1
ATOM 1537 O O . SER A 1 199 ? 13.636 -6.332 -5.884 1.00 98.25 199 SER A O 1
ATOM 1539 N N . LEU A 1 200 ? 15.324 -5.491 -4.682 1.00 98.00 200 LEU A N 1
ATOM 1540 C CA . LEU A 1 200 ? 16.069 -4.971 -5.832 1.00 98.00 200 LEU A CA 1
ATOM 1541 C C . LEU A 1 200 ? 16.442 -6.049 -6.868 1.00 98.00 200 LEU A C 1
ATOM 1543 O O . LEU A 1 200 ? 16.210 -5.822 -8.060 1.00 98.00 200 LEU A O 1
ATOM 1547 N N . PRO A 1 201 ? 16.956 -7.239 -6.490 1.00 96.38 201 PRO A N 1
ATOM 1548 C CA . PRO A 1 201 ? 17.191 -8.310 -7.460 1.00 96.38 201 PRO A CA 1
ATOM 1549 C C . PRO A 1 201 ? 15.908 -8.765 -8.175 1.00 96.38 201 PRO A C 1
ATOM 1551 O O . PRO A 1 201 ? 15.925 -9.017 -9.379 1.00 96.38 201 PRO A O 1
ATOM 1554 N N . ALA A 1 202 ? 14.782 -8.822 -7.457 1.00 96.06 202 ALA A N 1
ATOM 1555 C CA . ALA A 1 202 ? 13.495 -9.227 -8.021 1.00 96.06 202 ALA A CA 1
ATOM 1556 C C . ALA A 1 202 ? 12.939 -8.188 -9.015 1.00 96.06 202 ALA A C 1
ATOM 1558 O O . ALA A 1 202 ? 12.416 -8.560 -10.063 1.00 96.06 202 ALA A O 1
ATOM 1559 N N . LEU A 1 203 ? 13.107 -6.892 -8.728 1.00 96.56 203 LEU A N 1
ATOM 1560 C CA . LEU A 1 203 ? 12.695 -5.792 -9.609 1.00 96.56 203 LEU A CA 1
ATOM 1561 C C . LEU A 1 203 ? 13.599 -5.650 -10.844 1.00 96.56 203 LEU A C 1
ATOM 1563 O O . LEU A 1 203 ? 13.140 -5.222 -11.900 1.00 96.56 203 LEU A O 1
ATOM 1567 N N . THR A 1 204 ? 14.884 -6.000 -10.741 1.00 91.62 204 THR A N 1
ATOM 1568 C CA . THR A 1 204 ? 15.852 -5.837 -11.843 1.00 91.62 204 THR A CA 1
ATOM 1569 C C . THR A 1 204 ? 15.848 -6.992 -12.840 1.00 91.62 204 THR A C 1
ATOM 1571 O O . THR A 1 204 ? 16.150 -6.783 -14.015 1.00 91.62 204 THR A O 1
ATOM 1574 N N . HIS A 1 205 ? 15.468 -8.201 -12.420 1.00 87.31 205 HIS A N 1
ATOM 1575 C CA . HIS A 1 205 ? 15.456 -9.364 -13.308 1.00 87.31 205 HIS A CA 1
ATOM 1576 C C . HIS A 1 205 ? 14.594 -9.164 -14.580 1.00 87.31 205 HIS A C 1
ATOM 1578 O O . HIS A 1 205 ? 15.116 -9.376 -15.678 1.00 87.31 205 HIS A O 1
ATOM 1584 N N . PRO A 1 206 ? 13.342 -8.663 -14.503 1.00 84.44 206 PRO A N 1
ATOM 1585 C CA . PRO A 1 206 ? 12.524 -8.418 -15.695 1.00 84.44 206 PRO A CA 1
ATOM 1586 C C . PRO A 1 206 ? 13.042 -7.268 -16.569 1.00 84.44 206 PRO A C 1
ATOM 1588 O O . PRO A 1 206 ? 12.848 -7.264 -17.784 1.00 84.44 206 PRO A O 1
ATOM 1591 N N . THR A 1 207 ? 13.719 -6.279 -15.984 1.00 85.62 207 THR A N 1
ATOM 1592 C CA . THR A 1 207 ? 14.193 -5.106 -16.735 1.00 85.62 207 THR A CA 1
ATOM 1593 C C . THR A 1 207 ? 15.448 -5.417 -17.547 1.00 85.62 207 THR A C 1
ATOM 1595 O O . THR A 1 207 ? 15.630 -4.860 -18.630 1.00 85.62 207 THR A O 1
ATOM 1598 N N . ALA A 1 208 ? 16.259 -6.384 -17.103 1.00 86.62 208 ALA A N 1
ATOM 1599 C CA . ALA A 1 208 ? 17.405 -6.888 -17.853 1.00 86.62 208 ALA A CA 1
ATOM 1600 C C . ALA A 1 208 ? 17.008 -7.510 -19.206 1.00 86.62 208 ALA A C 1
ATOM 1602 O O . ALA A 1 208 ? 17.727 -7.341 -20.190 1.00 86.62 208 ALA A O 1
ATOM 1603 N N . ALA A 1 209 ? 15.835 -8.151 -19.292 1.00 87.69 209 ALA A N 1
ATOM 1604 C CA . ALA A 1 209 ? 15.324 -8.731 -20.538 1.00 87.69 209 ALA A CA 1
ATOM 1605 C C . ALA A 1 209 ? 15.093 -7.683 -21.645 1.00 87.69 209 ALA A C 1
ATOM 1607 O O . ALA A 1 209 ? 15.137 -8.010 -22.828 1.00 87.69 209 ALA A O 1
ATOM 1608 N N . ARG A 1 210 ? 14.894 -6.408 -21.283 1.00 89.50 210 ARG A N 1
ATOM 1609 C CA . ARG A 1 210 ? 14.759 -5.303 -22.249 1.00 89.50 210 ARG A CA 1
ATOM 1610 C C . ARG A 1 210 ? 16.086 -4.762 -22.767 1.00 89.50 210 ARG A C 1
ATOM 1612 O O . ARG A 1 210 ? 16.101 -4.107 -23.803 1.00 89.50 210 ARG A O 1
ATOM 1619 N N . LEU A 1 211 ? 17.186 -5.018 -22.062 1.00 88.69 211 LEU A N 1
ATOM 1620 C CA . LEU A 1 211 ? 18.525 -4.604 -22.488 1.00 88.69 211 LEU A CA 1
ATOM 1621 C C . LEU A 1 211 ? 19.069 -5.511 -23.594 1.00 88.69 211 LEU A C 1
ATOM 1623 O O . LEU A 1 211 ? 19.839 -5.060 -24.433 1.00 88.69 211 LEU A O 1
ATOM 1627 N N . GLU A 1 212 ? 18.643 -6.773 -23.597 1.00 87.88 212 GLU A N 1
ATOM 1628 C CA . GLU A 1 212 ? 19.081 -7.802 -24.539 1.00 87.88 212 GLU A CA 1
ATOM 1629 C C . GLU A 1 212 ? 17.851 -8.532 -25.125 1.00 87.88 212 GLU A C 1
ATOM 1631 O O . GLU A 1 212 ? 17.687 -9.735 -24.898 1.00 87.88 212 GLU A O 1
ATOM 1636 N N . PRO A 1 213 ? 16.955 -7.834 -25.856 1.00 82.19 213 PRO A N 1
ATOM 1637 C CA . PRO A 1 213 ? 15.664 -8.388 -26.278 1.00 82.19 213 PRO A CA 1
ATOM 1638 C C . PRO A 1 213 ? 15.808 -9.617 -27.184 1.00 82.19 213 PRO A C 1
ATOM 1640 O O . PRO A 1 213 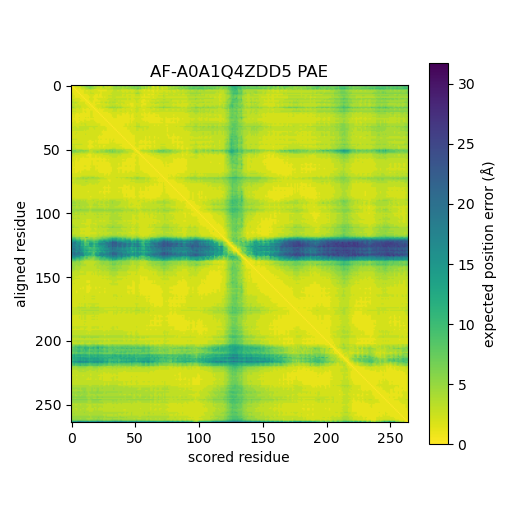? 15.003 -10.535 -27.088 1.00 82.19 213 PRO A O 1
ATOM 1643 N N . ASP A 1 214 ? 16.875 -9.690 -27.986 1.00 86.69 214 ASP A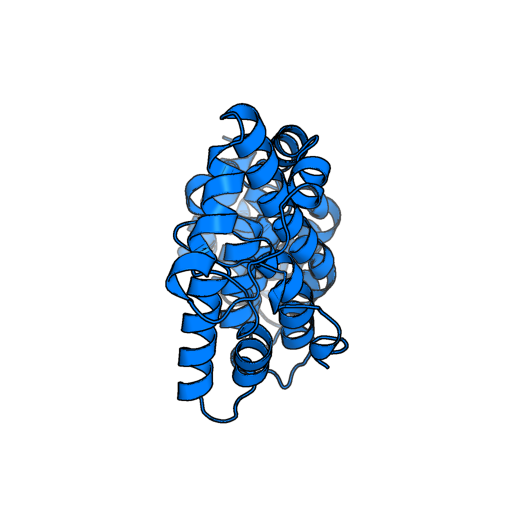 N 1
ATOM 1644 C CA . ASP A 1 214 ? 17.170 -10.838 -28.859 1.00 86.69 214 ASP A CA 1
ATOM 1645 C C . ASP A 1 214 ? 17.494 -12.128 -28.082 1.00 86.69 214 ASP A C 1
ATOM 1647 O O . ASP A 1 214 ? 17.492 -13.220 -28.651 1.00 86.69 214 ASP A O 1
ATOM 1651 N N . ARG A 1 215 ? 17.815 -12.015 -26.785 1.00 85.81 215 ARG A N 1
ATOM 1652 C CA . ARG A 1 215 ? 18.125 -13.143 -25.891 1.00 85.81 215 ARG A CA 1
ATOM 1653 C C . ARG A 1 215 ? 16.981 -13.475 -24.935 1.00 85.81 215 ARG A C 1
ATOM 1655 O O . ARG A 1 215 ? 17.078 -14.466 -24.214 1.00 85.81 215 ARG A O 1
ATOM 1662 N N . ALA A 1 216 ? 15.944 -12.643 -24.888 1.00 84.06 216 ALA A N 1
ATOM 1663 C CA . ALA A 1 216 ? 14.808 -12.830 -24.005 1.00 84.06 216 ALA A CA 1
ATOM 1664 C C . ALA A 1 216 ? 13.775 -13.755 -24.658 1.00 84.06 216 ALA A C 1
ATOM 1666 O O . ALA A 1 216 ? 13.390 -13.557 -25.806 1.00 84.06 216 ALA A O 1
ATOM 1667 N N . GLU A 1 217 ? 13.287 -14.744 -23.908 1.00 83.81 217 GLU A N 1
ATOM 1668 C CA . GLU A 1 217 ? 12.170 -15.588 -24.353 1.00 83.81 217 GLU A CA 1
ATOM 1669 C C . GLU A 1 217 ? 10.879 -14.765 -24.497 1.00 83.81 217 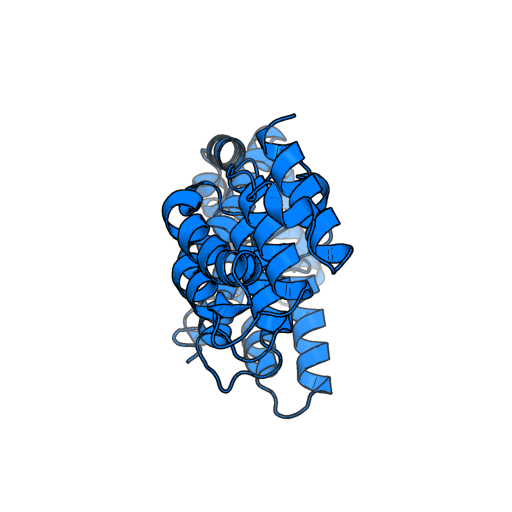GLU A C 1
ATOM 1671 O O . GLU A 1 217 ? 10.115 -14.942 -25.443 1.00 83.81 217 GLU A O 1
ATOM 1676 N N . VAL A 1 218 ? 10.675 -13.813 -23.581 1.00 85.81 218 VAL A N 1
ATOM 1677 C CA . VAL A 1 218 ? 9.575 -12.847 -23.591 1.00 85.81 218 VAL A CA 1
ATOM 1678 C C . VAL A 1 218 ? 10.116 -11.486 -23.167 1.00 85.81 218 VAL A C 1
ATOM 1680 O O . VAL A 1 218 ? 10.797 -11.371 -22.148 1.00 85.81 218 VAL A O 1
ATOM 1683 N N . VAL A 1 219 ? 9.788 -10.439 -23.927 1.00 87.69 219 VAL A N 1
ATOM 1684 C CA . VAL A 1 219 ? 10.077 -9.051 -23.542 1.00 87.69 219 VAL A CA 1
ATOM 1685 C C . VAL A 1 219 ? 8.916 -8.538 -22.675 1.00 87.69 219 VAL A C 1
ATOM 1687 O O . VAL A 1 219 ? 7.804 -8.413 -23.193 1.00 87.69 219 VAL A O 1
ATOM 1690 N N . PRO A 1 220 ? 9.130 -8.232 -21.380 1.00 89.06 220 PRO A N 1
ATOM 1691 C CA . PRO A 1 220 ? 8.049 -7.817 -20.484 1.00 89.06 220 PRO A CA 1
ATOM 1692 C C . PRO A 1 220 ? 7.471 -6.460 -20.887 1.00 89.06 220 PRO A C 1
ATOM 1694 O O . PRO A 1 220 ? 8.194 -5.622 -21.419 1.00 89.06 220 PRO A O 1
ATOM 1697 N N . GLU A 1 221 ? 6.185 -6.209 -20.637 1.00 94.75 221 GLU A N 1
ATOM 1698 C CA . GLU A 1 221 ? 5.464 -5.020 -21.108 1.00 94.75 221 GLU A CA 1
ATOM 1699 C C . GLU A 1 221 ? 6.000 -3.713 -20.488 1.00 94.75 221 GLU A C 1
ATOM 1701 O O . GLU A 1 221 ? 6.577 -3.721 -19.396 1.00 94.75 221 GLU A O 1
ATOM 1706 N N . PRO A 1 222 ? 5.813 -2.557 -21.158 1.00 96.12 222 PRO A N 1
ATOM 1707 C CA . PRO A 1 222 ? 6.379 -1.288 -20.698 1.00 96.12 222 PRO A CA 1
ATOM 1708 C C . PRO A 1 222 ? 5.881 -0.843 -19.320 1.00 96.12 222 PRO A C 1
ATOM 1710 O O . PRO A 1 222 ? 6.650 -0.242 -18.582 1.00 96.12 222 PRO A O 1
ATOM 1713 N N . GLY A 1 223 ? 4.616 -1.126 -18.985 1.00 97.25 223 GLY A N 1
ATOM 1714 C CA . GLY A 1 223 ? 3.982 -0.710 -17.728 1.00 97.25 223 GLY A CA 1
ATOM 1715 C C . GLY A 1 223 ? 4.659 -1.306 -16.489 1.00 97.25 223 GLY A C 1
ATOM 1716 O O . GLY A 1 223 ? 5.255 -0.547 -15.727 1.00 97.25 223 GLY A O 1
ATOM 1717 N N . PRO A 1 224 ? 4.650 -2.644 -16.311 1.00 97.31 224 PRO A N 1
ATOM 1718 C CA . PRO A 1 224 ? 5.331 -3.295 -15.193 1.00 97.31 224 PRO A CA 1
ATOM 1719 C C . PRO A 1 224 ? 6.810 -2.911 -15.088 1.00 97.31 224 PRO A C 1
ATOM 1721 O O . PRO A 1 224 ? 7.283 -2.588 -14.001 1.00 97.31 224 PRO A O 1
ATOM 1724 N N . VAL A 1 225 ? 7.532 -2.877 -16.217 1.00 97.44 225 VAL A N 1
ATOM 1725 C CA . VAL A 1 225 ? 8.952 -2.495 -16.215 1.00 97.44 225 VAL A CA 1
ATOM 1726 C C . VAL A 1 225 ? 9.129 -1.056 -15.747 1.00 97.44 225 VAL A C 1
ATOM 1728 O O . VAL A 1 225 ? 9.956 -0.812 -14.877 1.00 97.44 225 VAL A O 1
ATOM 1731 N N . ALA A 1 226 ? 8.358 -0.102 -16.266 1.00 98.38 226 ALA A N 1
ATOM 1732 C CA . ALA A 1 226 ? 8.456 1.286 -15.833 1.00 98.38 226 ALA A CA 1
ATOM 1733 C C . ALA A 1 226 ? 8.257 1.429 -14.315 1.00 98.38 226 ALA A C 1
ATOM 1735 O O . ALA A 1 226 ? 9.075 2.069 -13.653 1.00 98.38 226 ALA A O 1
ATOM 1736 N N . THR A 1 227 ? 7.258 0.757 -13.738 1.00 98.50 227 THR A N 1
ATOM 1737 C CA . THR A 1 227 ? 7.052 0.756 -12.283 1.00 98.50 227 THR A CA 1
ATOM 1738 C C . THR A 1 227 ? 8.244 0.156 -11.537 1.00 98.50 227 THR A C 1
ATOM 1740 O O . THR A 1 227 ? 8.714 0.751 -10.571 1.00 98.50 227 THR A O 1
ATOM 1743 N N . MET A 1 228 ? 8.807 -0.963 -12.012 1.00 98.38 228 MET A N 1
ATOM 1744 C CA . MET A 1 228 ? 9.996 -1.580 -11.405 1.00 98.38 228 MET A CA 1
ATOM 1745 C C . MET A 1 228 ? 11.225 -0.658 -11.432 1.00 98.38 228 MET A C 1
ATOM 1747 O O . MET A 1 228 ? 12.023 -0.679 -10.495 1.00 98.38 228 MET A O 1
ATOM 1751 N N . LEU A 1 229 ? 11.394 0.167 -12.470 1.00 98.44 229 LEU A N 1
ATOM 1752 C CA . LEU A 1 229 ? 12.518 1.108 -12.566 1.00 98.44 229 LEU A CA 1
ATOM 1753 C C . LEU A 1 229 ? 12.382 2.269 -11.578 1.00 98.44 229 LEU A C 1
ATOM 1755 O O . LEU A 1 229 ? 13.368 2.636 -10.939 1.00 98.44 229 LEU A O 1
ATOM 1759 N N . VAL A 1 230 ? 11.171 2.813 -11.418 1.00 98.38 230 VAL A N 1
ATOM 1760 C CA . VAL A 1 230 ? 10.891 3.837 -10.397 1.00 98.38 230 VAL A CA 1
ATOM 1761 C C . VAL A 1 230 ? 11.069 3.249 -8.998 1.00 98.38 230 VAL A C 1
ATOM 1763 O O . VAL A 1 230 ? 11.787 3.830 -8.188 1.00 98.38 230 VAL A O 1
ATOM 1766 N N . ALA A 1 231 ? 10.507 2.061 -8.745 1.00 98.56 231 ALA A N 1
ATOM 1767 C CA . ALA A 1 231 ? 10.661 1.342 -7.483 1.00 98.56 231 ALA A CA 1
ATOM 1768 C C . ALA A 1 231 ? 12.136 1.083 -7.145 1.00 98.56 231 ALA A C 1
ATOM 1770 O O . ALA A 1 231 ? 12.562 1.308 -6.017 1.00 98.56 231 ALA A O 1
ATOM 1771 N N . SER A 1 232 ? 12.943 0.682 -8.134 1.00 98.38 232 SER A N 1
ATOM 1772 C CA . SER A 1 232 ? 14.387 0.488 -7.945 1.00 98.38 232 SER A CA 1
ATOM 1773 C C . SER A 1 232 ? 15.076 1.778 -7.497 1.00 98.38 232 SER A C 1
ATOM 1775 O O . SER A 1 232 ? 15.879 1.747 -6.568 1.00 98.38 232 SER A O 1
ATOM 1777 N N . GLY A 1 233 ? 14.723 2.914 -8.111 1.00 98.19 233 GLY A N 1
ATOM 1778 C CA . GLY A 1 233 ? 15.245 4.225 -7.728 1.00 98.19 233 GLY A CA 1
ATOM 1779 C C . GLY A 1 233 ? 14.867 4.631 -6.303 1.00 98.19 233 GLY A C 1
ATOM 1780 O O . GLY A 1 233 ? 15.735 5.071 -5.551 1.00 98.19 233 GLY A O 1
ATOM 1781 N N . LEU A 1 234 ? 13.603 4.435 -5.911 1.00 98.12 234 LEU A N 1
ATOM 1782 C CA . LEU A 1 234 ? 13.118 4.697 -4.546 1.00 98.12 234 LEU A CA 1
ATOM 1783 C C . LEU A 1 234 ? 13.827 3.826 -3.498 1.00 98.12 234 LEU A C 1
ATOM 1785 O O . LEU A 1 234 ? 14.142 4.302 -2.412 1.00 98.12 234 LEU A O 1
ATOM 1789 N N . LEU A 1 235 ? 14.173 2.589 -3.859 1.00 98.25 235 LEU A N 1
ATOM 1790 C CA . LEU A 1 235 ? 14.970 1.674 -3.037 1.00 98.25 235 LEU A CA 1
ATOM 1791 C C . LEU A 1 235 ? 16.491 1.922 -3.127 1.00 98.25 235 LEU A C 1
ATOM 1793 O O . LEU A 1 235 ? 17.280 1.131 -2.610 1.00 98.25 235 LEU A O 1
ATOM 1797 N N . GLY A 1 236 ? 16.923 3.007 -3.777 1.00 97.12 236 GLY A N 1
ATOM 1798 C CA . GLY A 1 236 ? 18.322 3.440 -3.807 1.00 97.12 236 GLY A CA 1
ATOM 1799 C C . GLY A 1 236 ? 19.188 2.816 -4.906 1.00 97.12 236 GLY A C 1
ATOM 1800 O O . GLY A 1 236 ? 20.407 2.983 -4.879 1.00 97.12 236 GLY A O 1
ATOM 1801 N N . ALA A 1 237 ? 18.606 2.123 -5.889 1.00 97.31 237 ALA A N 1
ATOM 1802 C CA . ALA A 1 237 ? 19.332 1.534 -7.013 1.00 97.31 237 ALA A CA 1
ATOM 1803 C C . ALA A 1 237 ? 19.018 2.246 -8.333 1.00 97.31 237 ALA A C 1
ATOM 1805 O O . ALA A 1 237 ? 17.903 2.189 -8.848 1.00 97.31 237 ALA A O 1
ATOM 1806 N N . ALA A 1 238 ? 20.032 2.882 -8.922 1.00 97.44 238 ALA A N 1
ATOM 1807 C CA . ALA A 1 238 ? 19.882 3.561 -10.202 1.00 97.44 238 ALA A CA 1
ATOM 1808 C C . ALA A 1 238 ? 19.628 2.541 -11.337 1.00 97.44 238 ALA A C 1
ATOM 1810 O O . ALA A 1 238 ? 20.481 1.678 -11.565 1.00 97.44 238 ALA A O 1
ATOM 1811 N N . PRO A 1 239 ? 18.524 2.661 -12.102 1.00 96.94 239 PRO A N 1
ATOM 1812 C CA . PRO A 1 239 ? 18.306 1.903 -13.333 1.00 96.94 239 PRO A CA 1
ATOM 1813 C C . PRO A 1 239 ? 19.483 1.945 -14.315 1.00 96.94 239 PRO A C 1
ATOM 1815 O O . PRO A 1 239 ? 20.179 2.960 -14.402 1.00 96.94 239 PRO A O 1
ATOM 1818 N N . ASP A 1 240 ? 19.667 0.893 -15.121 1.00 96.75 240 ASP A N 1
ATOM 1819 C CA . ASP A 1 240 ? 20.686 0.874 -16.182 1.00 96.75 240 ASP A CA 1
ATOM 1820 C C . ASP A 1 240 ? 20.460 2.037 -17.167 1.00 96.75 240 ASP A C 1
ATOM 1822 O O . ASP A 1 240 ? 19.356 2.251 -17.673 1.00 96.75 240 ASP A O 1
ATOM 1826 N N . ILE A 1 241 ? 21.520 2.801 -17.445 1.00 96.94 241 ILE A N 1
ATOM 1827 C CA . ILE A 1 241 ? 21.471 3.991 -18.303 1.00 96.94 241 ILE A CA 1
ATOM 1828 C C . ILE A 1 241 ? 20.996 3.678 -19.728 1.00 96.94 241 ILE A C 1
ATOM 1830 O O . ILE A 1 241 ? 20.389 4.531 -20.371 1.00 96.94 241 ILE A O 1
ATOM 1834 N N . ARG A 1 242 ? 21.221 2.455 -20.219 1.00 96.81 242 ARG A N 1
ATOM 1835 C CA . ARG A 1 242 ? 20.799 2.023 -21.559 1.00 96.81 242 ARG A CA 1
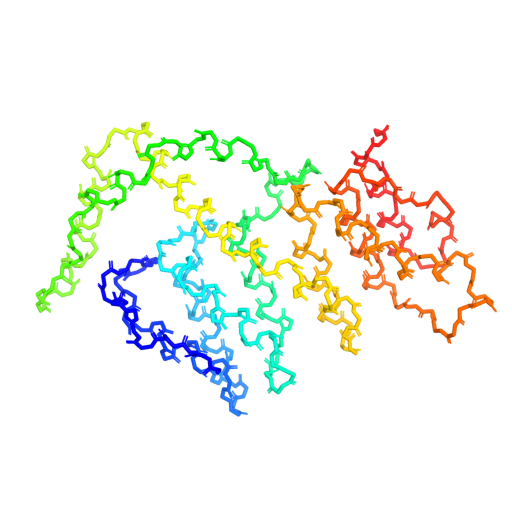ATOM 1836 C C . ARG A 1 242 ? 19.278 2.038 -21.726 1.00 96.81 242 ARG A C 1
ATOM 1838 O O . ARG A 1 242 ? 18.802 2.242 -22.839 1.00 96.81 242 ARG A O 1
ATOM 1845 N N . LEU A 1 243 ? 18.509 1.921 -20.639 1.00 96.81 243 LEU A N 1
ATOM 1846 C CA . LEU A 1 243 ? 17.042 2.009 -20.671 1.00 96.81 243 LEU A CA 1
ATOM 1847 C C . LEU A 1 243 ? 16.532 3.416 -21.025 1.00 96.81 243 LEU A C 1
ATOM 1849 O O . LEU A 1 243 ? 15.384 3.562 -21.439 1.00 96.81 243 LEU A O 1
ATOM 1853 N N . LEU A 1 244 ? 17.387 4.448 -20.969 1.00 97.31 244 LEU A N 1
ATOM 1854 C CA . LEU A 1 244 ? 17.080 5.773 -21.524 1.00 97.31 244 LEU A CA 1
ATOM 1855 C C . LEU A 1 244 ? 16.962 5.767 -23.055 1.00 97.31 244 LEU A C 1
ATOM 1857 O O . LEU A 1 244 ? 16.496 6.749 -23.624 1.00 97.31 244 LEU A O 1
ATOM 1861 N N . ALA A 1 245 ? 17.365 4.684 -23.722 1.00 96.44 245 ALA A N 1
ATOM 1862 C CA . ALA A 1 245 ? 17.206 4.483 -25.158 1.00 96.44 245 ALA A CA 1
ATOM 1863 C C . ALA A 1 245 ? 16.118 3.448 -25.510 1.00 96.44 245 ALA A C 1
ATOM 1865 O O . ALA A 1 245 ? 15.975 3.119 -26.686 1.00 96.44 245 ALA A O 1
ATOM 1866 N N . ASP A 1 246 ? 15.338 2.943 -24.537 1.00 96.19 246 ASP A N 1
ATOM 1867 C CA . ASP A 1 246 ? 14.241 1.998 -24.814 1.00 96.19 246 ASP A CA 1
ATOM 1868 C C . ASP A 1 246 ? 13.255 2.612 -25.830 1.00 96.19 246 ASP A C 1
ATOM 1870 O O . ASP A 1 246 ? 12.952 3.810 -25.739 1.00 96.19 246 ASP A O 1
ATOM 1874 N N . PRO A 1 247 ? 12.727 1.841 -26.801 1.00 95.12 247 PRO A N 1
ATOM 1875 C CA . PRO A 1 247 ? 11.774 2.356 -27.787 1.00 95.12 247 PRO A CA 1
ATOM 1876 C C . PRO A 1 247 ? 10.512 2.977 -27.160 1.00 95.12 247 PRO A C 1
ATOM 1878 O O . PRO A 1 247 ? 9.925 3.895 -27.740 1.00 95.12 247 PRO A O 1
ATOM 1881 N N . HIS A 1 248 ? 10.120 2.562 -25.953 1.00 97.06 248 HIS A N 1
ATOM 1882 C CA . HIS A 1 248 ? 8.913 3.028 -25.275 1.00 97.06 248 HIS A CA 1
ATOM 1883 C C . HIS A 1 248 ? 9.187 4.281 -24.425 1.00 97.06 248 HIS A C 1
ATOM 1885 O O . HIS A 1 248 ? 9.985 4.224 -23.485 1.00 97.06 248 HIS A O 1
ATOM 1891 N N . PRO A 1 249 ? 8.477 5.404 -24.665 1.00 98.12 249 PRO A N 1
ATOM 1892 C CA . PRO A 1 249 ? 8.645 6.629 -23.881 1.00 98.12 249 PRO A CA 1
ATOM 1893 C C . PRO A 1 249 ? 8.461 6.436 -22.374 1.00 98.12 249 PRO A C 1
ATOM 1895 O O . PRO A 1 249 ? 9.198 7.031 -21.595 1.00 98.12 249 PRO A O 1
ATOM 1898 N N . LEU A 1 250 ? 7.522 5.575 -21.971 1.00 98.06 250 LEU A N 1
ATOM 1899 C CA . LEU A 1 250 ? 7.236 5.286 -20.565 1.00 98.06 250 LEU A CA 1
ATOM 1900 C C . LEU A 1 250 ? 8.436 4.651 -19.841 1.00 98.06 250 LEU A C 1
ATOM 1902 O O . LEU A 1 250 ? 8.742 5.027 -18.713 1.00 98.06 250 LEU A O 1
ATOM 1906 N N . VAL A 1 251 ? 9.156 3.739 -20.503 1.00 98.00 251 VAL A N 1
ATOM 1907 C CA . VAL A 1 251 ? 10.350 3.093 -19.931 1.00 98.00 251 VAL A CA 1
ATOM 1908 C C . VAL A 1 251 ? 11.492 4.095 -19.810 1.00 98.00 251 VAL A C 1
ATOM 1910 O O . VAL A 1 251 ? 12.137 4.156 -18.767 1.00 98.00 251 VAL A O 1
ATOM 1913 N N . ARG A 1 252 ? 11.702 4.936 -20.833 1.00 98.25 252 ARG A N 1
ATOM 1914 C CA . ARG A 1 252 ? 12.708 6.008 -20.770 1.00 98.25 252 ARG A CA 1
ATOM 1915 C C . ARG A 1 252 ? 12.418 6.995 -19.643 1.00 98.25 252 ARG A C 1
ATOM 1917 O O . ARG A 1 252 ? 13.333 7.365 -18.914 1.00 98.25 252 ARG A O 1
ATOM 1924 N N . TRP A 1 253 ? 11.154 7.399 -19.494 1.00 98.50 253 TRP A N 1
ATOM 1925 C CA . TRP A 1 253 ? 10.702 8.274 -18.412 1.00 98.50 253 TRP A CA 1
ATOM 1926 C C . TRP A 1 253 ? 11.002 7.651 -17.046 1.00 98.50 253 TRP A C 1
ATOM 1928 O O . TRP A 1 253 ? 11.675 8.269 -16.228 1.00 98.50 253 TRP A O 1
ATOM 1938 N N . ALA A 1 254 ? 10.603 6.398 -16.831 1.00 98.31 254 ALA A N 1
ATOM 1939 C CA . ALA A 1 254 ? 10.833 5.709 -15.568 1.00 98.31 254 ALA A CA 1
ATOM 1940 C C . ALA A 1 254 ? 12.321 5.488 -15.261 1.00 98.31 254 ALA A C 1
ATOM 1942 O O . ALA A 1 254 ? 12.753 5.688 -14.127 1.00 98.31 254 ALA A O 1
ATOM 1943 N N . ALA A 1 255 ? 13.125 5.133 -16.269 1.00 98.12 255 ALA A N 1
ATOM 1944 C CA . ALA A 1 255 ? 14.574 5.031 -16.132 1.00 98.12 255 ALA A CA 1
ATOM 1945 C C . ALA A 1 255 ? 15.192 6.377 -15.728 1.00 98.12 255 ALA A C 1
ATOM 1947 O O . ALA A 1 255 ? 16.059 6.412 -14.858 1.00 98.12 255 ALA A O 1
ATOM 1948 N N . ALA A 1 256 ? 14.737 7.486 -16.318 1.00 98.31 256 ALA A N 1
ATOM 1949 C CA . ALA A 1 256 ? 15.202 8.821 -15.955 1.00 98.31 256 ALA A CA 1
ATOM 1950 C C . ALA A 1 256 ? 14.840 9.173 -14.504 1.00 98.31 256 ALA A C 1
ATOM 1952 O O . ALA A 1 256 ? 15.725 9.576 -13.755 1.00 98.31 256 ALA A O 1
ATOM 1953 N N . ILE A 1 257 ? 13.585 8.956 -14.091 1.00 97.69 257 ILE A N 1
ATOM 1954 C CA . ILE A 1 257 ? 13.119 9.225 -12.720 1.00 97.69 257 ILE A CA 1
ATOM 1955 C C . ILE A 1 257 ? 13.878 8.376 -11.697 1.00 97.69 257 ILE A C 1
ATOM 1957 O O . ILE A 1 257 ? 14.445 8.917 -10.748 1.00 97.69 257 ILE A O 1
ATOM 1961 N N . GLY A 1 258 ? 13.956 7.059 -11.910 1.00 97.62 258 GLY A N 1
ATOM 1962 C CA . GLY A 1 258 ? 14.656 6.163 -10.992 1.00 97.62 258 GLY A CA 1
ATOM 1963 C C . GLY A 1 258 ? 16.149 6.488 -10.877 1.00 97.62 258 GLY A C 1
ATOM 1964 O O . GLY A 1 258 ? 16.731 6.360 -9.803 1.00 97.62 258 GLY A O 1
ATOM 1965 N N . ARG A 1 259 ? 16.787 6.955 -11.962 1.00 97.81 259 ARG A N 1
ATOM 1966 C CA . ARG A 1 259 ? 18.196 7.380 -11.933 1.00 97.81 259 ARG A CA 1
ATOM 1967 C C . ARG A 1 259 ? 18.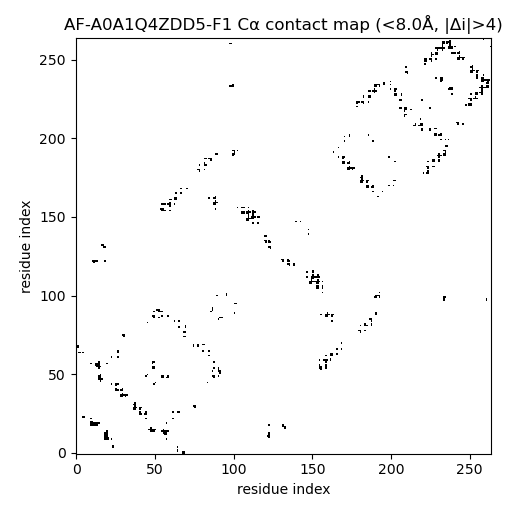381 8.719 -11.230 1.00 97.81 259 ARG A C 1
ATOM 1969 O O . ARG A 1 259 ? 19.284 8.815 -10.406 1.00 97.81 259 ARG A O 1
ATOM 1976 N N . ALA A 1 260 ? 17.548 9.716 -11.536 1.00 97.38 260 ALA A N 1
ATOM 1977 C CA . ALA A 1 260 ? 17.600 11.040 -10.910 1.00 97.38 260 ALA A CA 1
ATOM 1978 C C . ALA A 1 260 ? 17.459 10.934 -9.387 1.00 97.38 260 ALA A C 1
ATOM 1980 O O . ALA A 1 260 ? 18.204 11.566 -8.645 1.00 97.38 260 ALA A O 1
ATOM 1981 N N . ARG A 1 261 ? 16.589 10.032 -8.913 1.00 96.12 261 ARG A N 1
ATOM 1982 C CA . ARG A 1 261 ? 16.438 9.760 -7.482 1.00 96.12 261 ARG A CA 1
ATOM 1983 C C . ARG A 1 261 ? 17.749 9.357 -6.794 1.00 96.12 261 ARG A C 1
ATOM 1985 O O . ARG A 1 261 ? 17.966 9.717 -5.640 1.00 96.12 261 ARG A O 1
ATOM 1992 N N . VAL A 1 262 ? 18.614 8.604 -7.466 1.00 97.31 262 VAL A N 1
ATOM 1993 C CA . VAL A 1 262 ? 19.833 8.045 -6.857 1.00 97.31 262 VAL A CA 1
ATOM 1994 C C . VAL A 1 262 ? 21.067 8.902 -7.134 1.00 97.31 262 VAL A C 1
ATOM 1996 O O . VAL A 1 262 ? 21.970 8.960 -6.304 1.00 97.31 262 VAL A O 1
ATOM 1999 N N . LEU A 1 263 ? 21.131 9.542 -8.303 1.00 96.38 263 LEU A N 1
ATOM 2000 C CA . LEU A 1 263 ? 22.349 10.183 -8.806 1.00 96.38 263 LEU A CA 1
ATOM 2001 C C . LEU A 1 263 ? 22.327 11.717 -8.767 1.00 96.38 263 LEU A C 1
ATOM 2003 O O . LEU A 1 263 ? 23.402 12.300 -8.901 1.00 96.38 263 LEU A O 1
ATOM 2007 N N . GLY A 1 264 ? 21.163 12.348 -8.566 1.00 87.06 264 GLY A N 1
ATOM 2008 C CA . GLY A 1 264 ? 20.992 13.803 -8.670 1.00 87.06 264 GLY A CA 1
ATOM 2009 C C . GLY A 1 264 ? 20.909 14.260 -10.117 1.00 87.06 264 GLY A C 1
ATOM 2010 O O . GLY A 1 264 ? 21.919 14.797 -10.621 1.00 87.06 264 GLY A O 1
#